Protein AF-A0A353BS05-F1 (afdb_monomer)

Sequence (191 aa):
MNLSSREIVFLTSKSRPVFSIAKTNLFLLANLLMVVCCGVIFQHQAIFGSIVLESLIFLTTLAWTSLQGSSIGEILSLRLPSIPSLKAVGVTLIVVAAGIYVASFLDQLSRFCLQNRVPFPEVEISTPQSIPQYLWVLFALAAMPAIAEEALFRGFILKSYRTYLSTGKAVFISSLFFSMAHLSINNFWTP

Secondary structure (DSSP, 8-state):
----HHHHHHHH-----S--HHHHHHHHHHHHHHHHHHHHHTTT-HHHHHHHHHHHHHHHHHHHHHHTT--HHHHH---PPP---HHHHHHHHHHHHHHHHHHHHHHHHHHHHHTTT--------PPP-SHHHHHHHHIIIIIHHHHHHIIIIIIIIHHHHHTTS-HHHHHHHHHHHHHHHT--GGGT---

Mean predicted aligned error: 9.85 Å

pLDDT: mean 80.38, std 15.95, range [37.66, 96.19]

Radius of gyration: 20.66 Å; Cα contacts (8 Å, |Δi|>4): 120; chains: 1; bounding box: 48×37×73 Å

Foldseek 3Di:
DDDDPVVVVVVVPPDPLLFDPVLLVVLLVVLLVLLVVLCVVCVQPVLVSLLVSLVCLQVSLQVSCVVSVHDLCQLLVPDPDDPDDPVVVVVVVVVVVVVVVVVVVVVVVLCVVCVPPADQDDRDPDDDPDPVSVVSSCCRPPVSNVSSLCSSLVRPQLSSCVVPDPNVVSVVVSVVSVVVSVDDVSSVDDD

Nearest PDB structures (foldseek):
  2nwx-assembly1_C  TM=2.452E-01  e=3.726E+00  Pyrococcus horikoshii

Structure (mmCIF, N/CA/C/O backbone):
data_AF-A0A353BS05-F1
#
_entry.id   AF-A0A353BS05-F1
#
loop_
_atom_site.group_PDB
_atom_site.id
_atom_site.type_symbol
_atom_site.label_atom_id
_atom_site.label_alt_id
_atom_site.label_comp_id
_atom_site.label_asym_id
_atom_site.label_entity_id
_atom_site.label_seq_id
_atom_site.pdbx_PDB_ins_code
_atom_site.Cartn_x
_atom_site.Cartn_y
_atom_site.Cartn_z
_atom_site.occupancy
_atom_site.B_iso_or_equiv
_atom_site.auth_seq_id
_atom_site.auth_comp_id
_atom_site.auth_asym_id
_atom_site.auth_atom_id
_atom_site.pdbx_PDB_model_num
ATOM 1 N N . MET A 1 1 ? -23.860 11.402 47.129 1.00 47.59 1 MET A N 1
ATOM 2 C CA . MET A 1 1 ? -23.113 10.431 46.302 1.00 47.59 1 MET A CA 1
ATOM 3 C C . MET A 1 1 ? -21.892 11.165 45.771 1.00 47.59 1 MET A C 1
ATOM 5 O O . MET A 1 1 ? -22.036 11.993 44.885 1.00 47.59 1 MET A O 1
ATOM 9 N N . ASN A 1 2 ? -20.748 11.013 46.438 1.00 45.22 2 ASN A N 1
ATOM 10 C CA . ASN A 1 2 ? -19.540 11.790 46.159 1.00 45.22 2 ASN A CA 1
ATOM 11 C C . ASN A 1 2 ? -18.666 10.940 45.230 1.00 45.22 2 ASN A C 1
ATOM 13 O O . ASN A 1 2 ? -18.038 9.989 45.693 1.00 45.22 2 ASN A O 1
ATOM 17 N N . LEU A 1 3 ? -18.742 11.193 43.922 1.00 49.47 3 LEU A N 1
ATOM 18 C CA . LEU A 1 3 ? -17.914 10.486 42.945 1.00 49.47 3 LEU A CA 1
ATOM 19 C C . LEU A 1 3 ? -16.453 10.864 43.192 1.00 49.47 3 LEU A C 1
ATOM 21 O O . LEU A 1 3 ? -16.115 12.039 43.336 1.00 49.47 3 LEU A O 1
ATOM 25 N N . SER A 1 4 ? -15.598 9.851 43.276 1.00 59.69 4 SER A N 1
ATOM 26 C CA . SER A 1 4 ? -14.165 10.022 43.498 1.00 59.69 4 SER A CA 1
ATOM 27 C C . SER A 1 4 ? -13.556 10.824 42.347 1.00 59.69 4 SER A C 1
ATOM 29 O O . SER A 1 4 ? -13.893 10.598 41.185 1.00 59.69 4 SER A O 1
ATOM 31 N N . SER A 1 5 ? -12.597 11.712 42.626 1.00 54.75 5 SER A N 1
ATOM 32 C CA . SER A 1 5 ? -11.872 12.478 41.597 1.00 54.75 5 SER A CA 1
ATOM 33 C C . SER A 1 5 ? -11.248 11.586 40.508 1.00 54.75 5 SER A C 1
ATOM 35 O O . SER A 1 5 ? -11.000 12.050 39.399 1.00 54.75 5 SER A O 1
ATOM 37 N N . ARG A 1 6 ? -11.040 10.288 40.784 1.00 50.12 6 ARG A N 1
ATOM 38 C CA . ARG A 1 6 ? -10.599 9.290 39.794 1.00 50.12 6 ARG A CA 1
ATOM 39 C C . ARG A 1 6 ? -11.688 8.888 38.793 1.00 50.12 6 ARG A C 1
ATOM 41 O O . ARG A 1 6 ? -11.367 8.632 37.637 1.00 50.12 6 ARG A O 1
ATOM 48 N N . GLU A 1 7 ? -12.954 8.868 39.197 1.00 45.69 7 GLU A N 1
ATOM 49 C CA . GLU A 1 7 ? -14.081 8.548 38.310 1.00 45.69 7 GLU A CA 1
ATOM 50 C C . GLU A 1 7 ? -14.381 9.707 37.352 1.00 45.69 7 GLU A C 1
ATOM 52 O O . GLU A 1 7 ? -14.687 9.479 36.184 1.00 45.69 7 GLU A O 1
ATOM 57 N N . ILE A 1 8 ? -14.179 10.954 37.793 1.00 50.16 8 ILE A N 1
ATOM 58 C CA . ILE A 1 8 ? -14.317 12.142 36.934 1.00 50.16 8 ILE A CA 1
ATOM 59 C C . ILE A 1 8 ? -13.225 12.166 35.851 1.00 50.16 8 ILE A C 1
ATOM 61 O O . ILE A 1 8 ? -13.514 12.472 34.697 1.00 50.16 8 ILE A O 1
ATOM 65 N N . VAL A 1 9 ? -11.988 11.776 36.182 1.00 46.84 9 VAL A N 1
ATOM 66 C CA . VAL A 1 9 ? -10.882 11.674 35.206 1.00 46.84 9 VAL A CA 1
ATOM 67 C C . VAL A 1 9 ? -11.104 10.530 34.207 1.00 46.84 9 VAL A C 1
ATOM 69 O O . VAL A 1 9 ? -10.788 10.661 33.025 1.00 46.84 9 VAL A O 1
ATOM 72 N N . PHE A 1 10 ? -11.704 9.419 34.640 1.00 38.75 10 PHE A N 1
ATOM 73 C CA . PHE A 1 10 ? -12.013 8.305 33.740 1.00 38.75 10 PHE A CA 1
ATOM 74 C C . PHE A 1 10 ? -13.130 8.656 32.742 1.00 38.75 10 PHE A C 1
ATOM 76 O O . PHE A 1 10 ? -13.085 8.241 31.584 1.00 38.75 10 PHE A O 1
ATOM 83 N N . LEU A 1 11 ? -14.099 9.480 33.155 1.00 41.69 11 LEU A N 1
ATOM 84 C CA . LEU A 1 11 ? -15.185 9.947 32.289 1.00 41.69 11 LEU A CA 1
ATOM 85 C C . LEU A 1 11 ? -14.764 11.077 31.331 1.00 41.69 11 LEU A C 1
ATOM 87 O O . LEU A 1 11 ? -15.386 11.235 30.280 1.00 41.69 11 LEU A O 1
ATOM 91 N N . THR A 1 12 ? -13.692 11.821 31.627 1.00 40.53 12 THR A N 1
ATOM 92 C CA . THR A 1 12 ? -13.138 12.858 30.731 1.00 40.53 12 THR A CA 1
ATOM 93 C C . THR A 1 12 ? -12.067 12.339 29.767 1.00 40.53 12 THR A C 1
ATOM 95 O O . THR A 1 12 ? -11.788 12.987 28.762 1.00 40.53 12 THR A O 1
ATOM 98 N N . SER A 1 13 ? -11.534 11.132 29.989 1.00 37.66 13 SER A N 1
ATOM 99 C CA . SER A 1 13 ? -10.580 10.459 29.091 1.00 37.66 13 SER A CA 1
ATOM 100 C C . SER A 1 13 ? -11.239 9.722 27.915 1.00 37.66 13 SER A C 1
ATOM 102 O O . SER A 1 13 ? -10.572 8.974 27.194 1.00 37.66 13 SER A O 1
ATOM 104 N N . LYS A 1 14 ? -12.539 9.908 27.666 1.00 41.03 14 LYS A N 1
ATOM 105 C CA . LYS A 1 14 ? -13.142 9.470 26.404 1.00 41.03 14 LYS A CA 1
ATOM 106 C C . LYS A 1 14 ? -12.794 10.509 25.340 1.00 41.03 14 LYS A C 1
ATOM 108 O O . LYS A 1 14 ? -13.627 11.328 24.952 1.00 41.03 14 LYS A O 1
ATOM 113 N N . SER A 1 15 ? -11.525 10.513 24.924 1.00 42.31 15 SER A N 1
ATOM 114 C CA . SER A 1 15 ? -11.079 11.250 23.748 1.00 42.31 15 SER A CA 1
ATOM 115 C C . SER A 1 15 ? -12.050 10.919 22.617 1.00 42.31 15 SER A C 1
ATOM 117 O O . SER A 1 15 ? -12.337 9.754 22.329 1.00 42.31 15 SER A O 1
ATOM 119 N N . ARG A 1 16 ? -12.668 11.960 22.051 1.00 46.38 16 ARG A N 1
ATOM 120 C CA . ARG A 1 16 ? -13.573 11.817 20.906 1.00 46.38 16 ARG A CA 1
ATOM 121 C C . ARG A 1 16 ? -12.857 10.957 19.861 1.00 46.38 16 ARG A C 1
ATOM 123 O O . ARG A 1 16 ? -11.656 11.166 19.682 1.00 46.38 16 ARG A O 1
ATOM 130 N N . PRO A 1 17 ? -13.529 10.004 19.194 1.00 49.91 17 PRO A N 1
ATOM 131 C CA . PRO A 1 17 ? -12.860 9.187 18.196 1.00 49.91 17 PRO A CA 1
ATOM 132 C C . PRO A 1 17 ? -12.283 10.128 17.135 1.00 49.91 17 PRO A C 1
ATOM 134 O O . PRO A 1 17 ? -13.023 10.786 16.406 1.00 49.91 17 PRO A O 1
ATOM 137 N N . VAL A 1 18 ? -10.954 10.244 17.113 1.00 57.75 18 VAL A N 1
ATOM 138 C CA . VAL A 1 18 ? -10.216 11.200 16.269 1.00 57.75 18 VAL A CA 1
ATOM 139 C C . VAL A 1 18 ? -10.455 10.911 14.779 1.00 57.75 18 VAL A C 1
ATOM 141 O O . VAL A 1 18 ? -10.343 11.783 13.921 1.00 57.75 18 VAL A O 1
ATOM 144 N N . PHE A 1 19 ? -10.892 9.689 14.476 1.00 70.00 19 PHE A N 1
ATOM 145 C CA . PHE A 1 19 ? -11.213 9.204 13.144 1.00 70.00 19 PHE A CA 1
ATOM 146 C C . PHE A 1 19 ? -12.726 9.097 12.989 1.00 70.00 19 PHE A C 1
ATOM 148 O O . PHE A 1 19 ? -13.376 8.491 13.828 1.00 70.00 19 PHE A O 1
ATOM 155 N N . SER A 1 20 ? -13.300 9.647 11.920 1.00 84.19 20 SER A N 1
ATOM 156 C CA . SER A 1 20 ? -14.691 9.399 11.511 1.00 84.19 20 SER A CA 1
ATOM 157 C C . SER A 1 20 ? -14.681 8.444 10.321 1.00 84.19 20 SER A C 1
ATOM 159 O O . SER A 1 20 ? -13.922 8.687 9.386 1.00 84.19 20 SER A O 1
ATOM 161 N N . ILE A 1 21 ? -15.537 7.411 10.312 1.00 86.62 21 ILE A N 1
ATOM 162 C CA . ILE A 1 21 ? -15.607 6.441 9.199 1.00 86.62 21 ILE A CA 1
ATOM 163 C C . ILE A 1 21 ? -15.813 7.156 7.859 1.00 86.62 21 ILE A C 1
ATOM 165 O O . ILE A 1 21 ? -15.133 6.843 6.890 1.00 86.62 21 ILE A O 1
ATOM 169 N N . ALA A 1 22 ? -16.694 8.160 7.805 1.00 89.31 22 ALA A N 1
ATOM 170 C CA . ALA A 1 22 ? -16.944 8.910 6.575 1.00 89.31 22 ALA A CA 1
ATOM 171 C C . ALA A 1 22 ? -15.675 9.618 6.067 1.00 89.31 22 ALA A C 1
ATOM 173 O O . ALA A 1 22 ? -15.351 9.541 4.884 1.00 89.31 22 ALA A O 1
ATOM 174 N N . LYS A 1 23 ? -14.915 10.251 6.971 1.00 90.12 23 LYS A N 1
ATOM 175 C CA . LYS A 1 23 ? -13.640 10.904 6.640 1.00 90.12 23 LYS A CA 1
ATOM 176 C C . LYS A 1 23 ? -12.572 9.892 6.217 1.00 90.12 23 LYS A C 1
ATOM 178 O O . LYS A 1 23 ? -11.829 10.163 5.281 1.00 90.12 23 LYS A O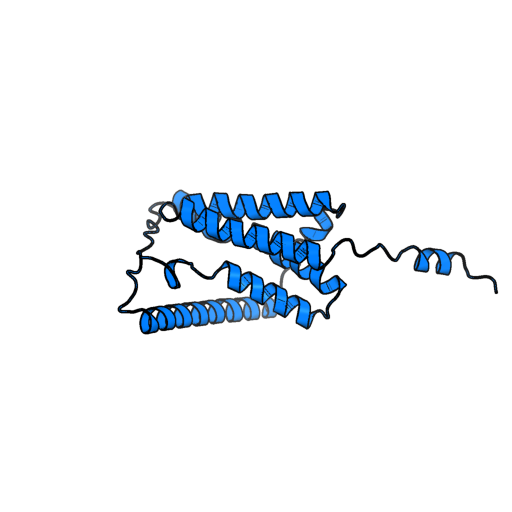 1
ATOM 183 N N . THR A 1 24 ? -12.502 8.738 6.879 1.00 91.06 24 THR A N 1
ATOM 184 C CA . THR A 1 24 ? -11.588 7.643 6.518 1.00 91.06 24 THR A CA 1
ATOM 185 C C . THR A 1 24 ? -11.908 7.100 5.129 1.00 91.06 24 THR A C 1
ATOM 187 O O . THR A 1 24 ? -10.998 6.940 4.323 1.00 91.06 24 THR A O 1
ATOM 190 N N . ASN A 1 25 ? -13.186 6.885 4.815 1.00 93.25 25 ASN A N 1
ATOM 191 C CA . ASN A 1 25 ? -13.619 6.392 3.507 1.00 93.25 25 ASN A CA 1
ATOM 192 C C . ASN A 1 25 ? -13.352 7.411 2.399 1.00 93.25 25 ASN A C 1
ATOM 194 O O . ASN A 1 25 ? -12.916 7.028 1.320 1.00 93.25 25 ASN A O 1
ATOM 198 N N . LEU A 1 26 ? -13.569 8.702 2.668 1.00 93.62 26 LEU A N 1
ATOM 199 C CA . LEU A 1 26 ? -13.243 9.769 1.723 1.00 93.62 26 LEU A CA 1
ATOM 200 C C . LEU A 1 26 ? -11.736 9.832 1.444 1.00 93.62 26 LEU A C 1
ATOM 202 O O . LEU A 1 26 ? -11.325 9.935 0.293 1.00 93.62 26 LEU A O 1
ATOM 206 N N . PHE A 1 27 ? -10.913 9.735 2.490 1.00 93.88 27 PHE A N 1
ATOM 207 C CA . PHE A 1 27 ? -9.460 9.716 2.347 1.00 93.88 27 PHE A CA 1
ATOM 208 C C . PHE A 1 27 ? -8.969 8.483 1.578 1.00 93.88 27 PHE A C 1
ATOM 210 O O . PHE A 1 27 ? -8.098 8.587 0.715 1.00 93.88 27 PHE A O 1
ATOM 217 N N . LEU A 1 28 ? -9.562 7.320 1.847 1.00 92.94 28 LEU A N 1
ATOM 218 C CA . LEU A 1 28 ? -9.294 6.097 1.102 1.00 92.94 28 LEU A CA 1
ATOM 219 C C . LEU A 1 28 ? -9.681 6.243 -0.375 1.00 92.94 28 LEU A C 1
ATOM 221 O O . LEU A 1 28 ? -8.888 5.892 -1.239 1.00 92.94 28 LEU A O 1
ATOM 225 N N . LEU A 1 29 ? -10.860 6.797 -0.672 1.00 93.44 29 LEU A N 1
ATOM 226 C CA . LEU A 1 29 ? -11.284 7.061 -2.046 1.00 93.44 29 LEU A CA 1
ATOM 227 C C . LEU A 1 29 ? -10.294 7.985 -2.766 1.00 93.44 29 LEU A C 1
ATOM 229 O O . LEU A 1 29 ? -9.917 7.702 -3.897 1.00 93.44 29 LEU A O 1
ATOM 233 N N . ALA A 1 30 ? -9.831 9.049 -2.105 1.00 94.44 30 ALA A N 1
ATOM 234 C CA . ALA A 1 30 ? -8.830 9.951 -2.669 1.00 94.44 30 ALA A CA 1
ATOM 235 C C . ALA A 1 30 ? -7.506 9.230 -2.989 1.00 94.44 30 ALA A C 1
ATOM 237 O O . ALA A 1 30 ? -6.948 9.439 -4.063 1.00 94.44 30 ALA A O 1
ATOM 238 N N . ASN A 1 31 ? -7.033 8.340 -2.108 1.00 93.31 31 ASN A N 1
ATOM 239 C CA . ASN A 1 31 ? -5.833 7.536 -2.366 1.00 93.31 31 ASN A CA 1
ATOM 240 C C . ASN A 1 31 ? -6.042 6.517 -3.494 1.00 93.31 31 ASN A C 1
ATOM 242 O O . ASN A 1 31 ? -5.162 6.364 -4.331 1.00 93.31 31 ASN A O 1
ATOM 246 N N . LEU A 1 32 ? -7.203 5.859 -3.569 1.00 91.44 32 LEU A N 1
ATOM 247 C CA . LEU A 1 32 ? -7.515 4.946 -4.674 1.00 91.44 32 LEU A CA 1
ATOM 248 C C . LEU A 1 32 ? -7.528 5.687 -6.017 1.00 91.44 32 LEU A C 1
ATOM 250 O O . LEU A 1 32 ? -6.931 5.219 -6.979 1.00 91.44 32 LEU A O 1
ATOM 254 N N . LEU A 1 33 ? -8.139 6.874 -6.078 1.00 91.56 33 LEU A N 1
ATOM 255 C CA . LEU A 1 33 ? -8.097 7.718 -7.276 1.00 91.56 33 LEU A CA 1
ATOM 256 C C . LEU A 1 33 ? -6.665 8.131 -7.629 1.00 91.56 33 LEU A C 1
ATOM 258 O O . LEU A 1 33 ? -6.307 8.148 -8.800 1.00 91.56 33 LEU A O 1
ATOM 262 N N . MET A 1 34 ? -5.833 8.424 -6.631 1.00 91.31 34 MET A N 1
ATOM 263 C CA . MET A 1 34 ? -4.424 8.744 -6.841 1.00 91.31 34 MET A CA 1
ATOM 264 C C . MET A 1 34 ? -3.636 7.561 -7.417 1.00 91.31 34 MET A C 1
ATOM 266 O O . MET A 1 34 ? -2.889 7.764 -8.369 1.00 91.31 34 MET A O 1
ATOM 270 N N . VAL A 1 35 ? -3.846 6.339 -6.912 1.00 90.38 35 VAL A N 1
ATOM 271 C CA . VAL A 1 35 ? -3.257 5.107 -7.474 1.00 90.38 35 VAL A CA 1
ATOM 272 C C . VAL A 1 35 ? -3.631 4.963 -8.947 1.00 90.38 35 VAL A C 1
ATOM 274 O O . VAL A 1 35 ? -2.756 4.765 -9.787 1.00 90.38 35 VAL A O 1
ATOM 277 N N . VAL A 1 36 ? -4.911 5.148 -9.281 1.00 88.00 36 VAL A N 1
ATOM 278 C CA . VAL A 1 36 ? -5.394 5.100 -10.667 1.00 88.00 36 VAL A CA 1
ATOM 279 C C . VAL A 1 36 ? -4.733 6.176 -11.535 1.00 88.00 36 VAL A C 1
ATOM 281 O O . VAL A 1 36 ? -4.187 5.864 -12.592 1.00 88.00 36 VAL A O 1
ATOM 284 N N . CYS A 1 37 ? -4.732 7.433 -11.089 1.00 89.81 37 CYS A N 1
ATOM 285 C CA . CYS A 1 37 ? -4.142 8.547 -11.831 1.00 89.81 37 CYS A CA 1
ATOM 286 C C . CYS A 1 37 ? -2.638 8.355 -12.065 1.00 89.81 37 CYS A C 1
ATOM 288 O O . CYS A 1 37 ? -2.166 8.529 -13.187 1.00 89.81 37 CYS A O 1
ATOM 290 N N . CYS A 1 38 ? -1.880 7.975 -11.034 1.00 88.81 38 CYS A N 1
ATOM 291 C CA . CYS A 1 38 ? -0.450 7.700 -11.161 1.00 88.81 38 CYS A CA 1
ATOM 292 C C . CYS A 1 38 ? -0.182 6.495 -12.065 1.00 88.81 38 CYS A C 1
ATOM 294 O O . CYS A 1 38 ? 0.741 6.556 -12.872 1.00 88.81 38 CYS A O 1
ATOM 296 N N . GLY A 1 39 ? -1.004 5.444 -11.977 1.00 84.31 39 GLY A N 1
ATOM 297 C CA . GLY A 1 39 ? -0.926 4.286 -12.864 1.00 84.31 39 GLY A CA 1
ATOM 298 C C . GLY A 1 39 ? -1.061 4.674 -14.336 1.00 84.31 39 GLY A C 1
ATOM 299 O O . GLY A 1 39 ? -0.258 4.237 -15.150 1.00 84.31 39 GLY A O 1
ATOM 300 N N . VAL A 1 40 ? -2.002 5.565 -14.669 1.00 84.69 40 VAL A N 1
ATOM 301 C CA . VAL A 1 40 ? -2.184 6.076 -16.040 1.00 84.69 40 VAL A CA 1
ATOM 302 C C . VAL A 1 40 ? -1.031 6.993 -16.470 1.00 84.69 40 VAL A C 1
ATOM 304 O O . VAL A 1 40 ? -0.511 6.851 -17.575 1.00 84.69 40 VAL A O 1
ATOM 307 N N . ILE A 1 41 ? -0.601 7.926 -15.613 1.00 88.81 41 ILE A N 1
ATOM 308 C CA . ILE A 1 41 ? 0.449 8.909 -15.943 1.00 88.81 41 ILE A CA 1
ATOM 309 C C . ILE A 1 41 ? 1.818 8.237 -16.124 1.00 88.81 41 ILE A C 1
ATOM 311 O O . ILE A 1 41 ? 2.569 8.597 -17.031 1.00 88.81 41 ILE A O 1
ATOM 315 N N . PHE A 1 42 ? 2.150 7.264 -15.274 1.00 88.44 42 PHE A N 1
ATOM 316 C CA . PHE A 1 42 ? 3.472 6.634 -15.221 1.00 88.44 42 PHE A CA 1
ATOM 317 C C . PHE A 1 42 ? 3.494 5.197 -15.759 1.00 88.44 42 PHE A C 1
ATOM 319 O O . PHE A 1 42 ? 4.443 4.464 -15.483 1.00 88.44 42 PHE A O 1
ATOM 326 N N . GLN A 1 43 ? 2.505 4.798 -16.566 1.00 83.00 43 GLN A N 1
ATOM 327 C CA . GLN A 1 43 ? 2.376 3.431 -17.099 1.00 83.00 43 GLN A CA 1
ATOM 328 C C . GLN A 1 43 ? 3.635 2.897 -17.813 1.00 83.00 43 GLN A C 1
ATOM 330 O O . GLN A 1 43 ? 3.887 1.697 -17.794 1.00 83.00 43 GLN A O 1
ATOM 335 N N . HIS A 1 44 ? 4.456 3.775 -18.403 1.00 82.62 44 HIS A N 1
ATOM 336 C CA . HIS A 1 44 ? 5.696 3.403 -19.106 1.00 82.62 44 HIS A CA 1
ATOM 337 C C . HIS A 1 44 ? 6.973 3.602 -18.274 1.00 82.62 44 HIS A C 1
ATOM 339 O O . HIS A 1 44 ? 8.073 3.367 -18.762 1.00 82.62 44 HIS A O 1
ATOM 345 N N . GLN A 1 45 ? 6.858 4.072 -17.032 1.00 87.06 45 GLN A N 1
ATOM 346 C CA . GLN A 1 45 ? 7.994 4.410 -16.173 1.00 87.06 45 GLN A CA 1
ATOM 347 C C . GLN A 1 45 ? 7.864 3.709 -14.821 1.00 87.06 45 GLN A C 1
ATOM 349 O O . GLN A 1 45 ? 7.863 4.365 -13.784 1.00 87.06 45 GLN A O 1
ATOM 354 N N . ALA A 1 46 ? 7.758 2.377 -14.822 1.00 82.75 46 ALA A N 1
ATOM 355 C CA . ALA A 1 46 ? 7.376 1.581 -13.649 1.00 82.75 46 ALA A CA 1
ATOM 356 C C . ALA A 1 46 ? 8.141 1.944 -12.358 1.00 82.75 46 ALA A C 1
ATOM 358 O O . ALA A 1 46 ? 7.526 2.191 -11.323 1.00 82.75 46 ALA A O 1
ATOM 359 N N . ILE A 1 47 ? 9.474 2.047 -12.421 1.00 88.56 47 ILE A N 1
ATOM 360 C CA . ILE A 1 47 ? 10.308 2.364 -11.246 1.00 88.56 47 ILE A CA 1
ATOM 361 C C . ILE A 1 47 ? 10.039 3.788 -10.740 1.00 88.56 47 ILE A C 1
ATOM 363 O O . ILE A 1 47 ? 9.827 3.994 -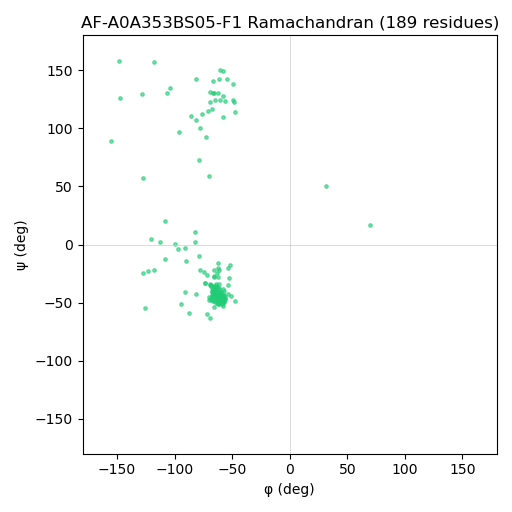9.546 1.00 88.56 47 ILE A O 1
ATOM 367 N N . PHE A 1 48 ? 10.044 4.777 -11.638 1.00 90.69 48 PHE A N 1
ATOM 368 C CA . PHE A 1 48 ? 9.828 6.177 -11.264 1.00 90.69 48 PHE A CA 1
ATOM 369 C C . PHE A 1 48 ? 8.394 6.408 -10.772 1.00 90.69 48 PHE A C 1
ATOM 371 O O . PHE A 1 48 ? 8.192 7.035 -9.734 1.00 90.69 48 PHE A O 1
ATOM 378 N N . GLY A 1 49 ? 7.416 5.834 -11.473 1.00 90.50 49 GLY A N 1
ATOM 379 C CA . GLY A 1 49 ? 6.006 5.857 -11.109 1.00 90.50 49 GLY A CA 1
ATOM 380 C C . GLY A 1 49 ? 5.749 5.262 -9.731 1.00 90.50 49 GLY A C 1
ATOM 381 O O . GLY A 1 49 ? 5.047 5.890 -8.945 1.00 90.50 49 GLY A O 1
ATOM 382 N N . SER A 1 50 ? 6.376 4.122 -9.410 1.00 90.19 50 SER A N 1
ATOM 383 C CA . SER A 1 50 ? 6.314 3.509 -8.075 1.00 90.19 50 SER A CA 1
ATOM 384 C C . SER A 1 50 ? 6.818 4.474 -7.002 1.00 90.19 50 SER A C 1
ATOM 386 O O . SER A 1 50 ? 6.093 4.804 -6.071 1.00 90.19 50 SER A O 1
ATOM 388 N N . ILE A 1 51 ? 8.023 5.036 -7.163 1.00 94.56 51 ILE A N 1
ATOM 389 C CA . ILE A 1 51 ? 8.589 5.965 -6.171 1.00 94.56 51 ILE A CA 1
ATOM 390 C C . ILE A 1 51 ? 7.677 7.177 -5.959 1.00 94.56 51 ILE A C 1
ATOM 392 O O . ILE A 1 51 ? 7.435 7.566 -4.815 1.00 94.56 51 ILE A O 1
ATOM 396 N N . VAL A 1 52 ? 7.177 7.779 -7.042 1.00 95.38 52 VAL A N 1
ATOM 397 C CA . VAL A 1 52 ? 6.294 8.949 -6.969 1.00 95.38 52 VAL A CA 1
ATOM 398 C C . VAL A 1 52 ? 4.982 8.592 -6.276 1.00 95.38 52 VAL A C 1
ATOM 400 O O . VAL A 1 52 ? 4.600 9.283 -5.334 1.00 95.38 52 VAL A O 1
ATOM 403 N N . LEU A 1 53 ? 4.315 7.517 -6.701 1.00 94.00 53 LEU A N 1
ATOM 404 C CA . LEU A 1 53 ? 3.047 7.078 -6.124 1.00 94.00 53 LEU A CA 1
ATOM 405 C C . LEU A 1 53 ? 3.190 6.787 -4.629 1.00 94.00 53 LEU A C 1
ATOM 407 O O . LEU A 1 53 ? 2.452 7.355 -3.826 1.00 94.00 53 LEU A O 1
ATOM 411 N N . GLU A 1 54 ? 4.172 5.978 -4.242 1.00 94.81 54 GLU A N 1
ATOM 412 C CA . GLU A 1 54 ? 4.367 5.604 -2.840 1.00 94.81 54 GLU A CA 1
ATOM 413 C C . GLU A 1 54 ? 4.764 6.800 -1.974 1.00 94.81 54 GLU A C 1
ATOM 415 O O . GLU A 1 54 ? 4.298 6.947 -0.841 1.00 94.81 54 GLU A O 1
ATOM 420 N N . SER A 1 55 ? 5.563 7.722 -2.519 1.00 95.44 55 SER A N 1
ATOM 421 C CA . SER A 1 55 ? 5.870 8.985 -1.842 1.00 95.44 55 SER A CA 1
ATOM 422 C C . SER A 1 55 ? 4.605 9.807 -1.611 1.00 95.44 55 SER A C 1
ATOM 424 O O . SER A 1 55 ? 4.409 10.337 -0.520 1.00 95.44 55 SER A O 1
ATOM 426 N N . LEU A 1 56 ? 3.717 9.898 -2.604 1.00 96.19 56 LEU A N 1
ATOM 427 C CA . LEU A 1 56 ? 2.452 10.615 -2.471 1.00 96.19 56 LEU A CA 1
ATOM 428 C C . LEU A 1 56 ? 1.509 9.935 -1.469 1.00 96.19 56 LEU A C 1
ATOM 430 O O . LEU A 1 56 ? 0.934 10.629 -0.630 1.00 96.19 56 LEU A O 1
ATOM 434 N N . ILE A 1 57 ? 1.382 8.605 -1.490 1.00 95.00 57 ILE A N 1
ATOM 435 C CA . ILE A 1 57 ? 0.597 7.840 -0.504 1.00 95.00 57 ILE A CA 1
ATOM 436 C C . ILE A 1 57 ? 1.108 8.120 0.908 1.00 95.00 57 ILE A C 1
ATOM 438 O O . ILE A 1 57 ? 0.336 8.474 1.805 1.00 95.00 57 ILE A O 1
ATOM 442 N N . PHE A 1 58 ? 2.420 8.019 1.110 1.00 94.25 58 PHE A N 1
ATOM 443 C CA . PHE A 1 58 ? 3.025 8.253 2.410 1.00 94.25 58 PHE A CA 1
ATOM 444 C C . PHE A 1 58 ? 2.806 9.697 2.881 1.00 94.25 58 PHE A C 1
ATOM 446 O O . PHE A 1 58 ? 2.288 9.926 3.976 1.00 94.25 58 PHE A O 1
ATOM 453 N N . LEU A 1 59 ? 3.123 10.686 2.040 1.00 94.12 59 LEU A N 1
ATOM 454 C CA . LEU A 1 59 ? 2.994 12.106 2.378 1.00 94.12 59 LEU A CA 1
ATOM 455 C C . LEU A 1 59 ? 1.544 12.515 2.643 1.00 94.12 59 LEU A C 1
ATOM 457 O O . LEU A 1 59 ? 1.277 13.215 3.620 1.00 94.12 59 LEU A O 1
ATOM 461 N N . THR A 1 60 ? 0.596 12.066 1.818 1.00 94.38 60 THR A N 1
ATOM 462 C CA . THR A 1 60 ? -0.829 12.356 2.028 1.00 94.38 60 THR A CA 1
ATOM 463 C C . THR A 1 60 ? -1.350 11.694 3.300 1.00 94.38 60 THR A C 1
ATOM 465 O O . THR A 1 60 ? -2.125 12.316 4.025 1.00 94.38 60 THR A O 1
ATOM 468 N N . THR A 1 61 ? -0.871 10.494 3.643 1.00 92.50 61 THR A N 1
ATOM 469 C CA . THR A 1 61 ? -1.187 9.825 4.914 1.00 92.50 61 THR A CA 1
ATOM 470 C C . THR A 1 61 ? -0.678 10.622 6.110 1.00 92.50 61 THR A C 1
ATOM 472 O O . THR A 1 61 ? -1.437 10.860 7.054 1.00 92.50 61 THR A O 1
ATOM 475 N N . LEU A 1 62 ? 0.570 11.099 6.074 1.00 91.12 62 LEU A N 1
ATOM 476 C CA . LEU A 1 62 ? 1.133 11.938 7.137 1.00 91.12 62 LEU A CA 1
ATOM 477 C C . LEU A 1 62 ? 0.408 13.278 7.267 1.00 91.12 62 LEU A C 1
ATOM 479 O O . LEU A 1 62 ? 0.067 13.694 8.379 1.00 91.12 62 LEU A O 1
ATOM 483 N N . ALA A 1 63 ? 0.147 13.941 6.140 1.00 91.69 63 ALA A N 1
ATOM 484 C CA . ALA A 1 63 ? -0.556 15.214 6.102 1.00 91.69 63 ALA A CA 1
ATOM 485 C C . ALA A 1 63 ? -1.971 15.065 6.667 1.00 91.69 63 ALA A C 1
ATOM 487 O O . ALA A 1 63 ? -2.346 15.782 7.593 1.00 91.69 63 ALA A O 1
ATOM 488 N N . TRP A 1 64 ? -2.733 14.082 6.186 1.00 91.00 64 TRP A N 1
ATOM 489 C CA . TRP A 1 64 ? -4.093 13.832 6.651 1.00 91.00 64 TRP A CA 1
ATOM 490 C C . TRP A 1 64 ? -4.142 13.498 8.141 1.00 91.00 64 TRP A C 1
ATOM 492 O O . TRP A 1 64 ? -4.959 14.048 8.876 1.00 91.00 64 TRP A O 1
ATOM 502 N N . THR A 1 65 ? -3.225 12.653 8.607 1.00 86.88 65 THR A N 1
ATOM 503 C CA . THR A 1 65 ? -3.076 12.312 10.027 1.00 86.88 65 THR A CA 1
ATOM 504 C C . THR A 1 65 ? -2.857 13.554 10.889 1.00 86.88 65 THR A C 1
ATOM 506 O O . THR A 1 65 ? -3.538 13.738 11.901 1.00 86.88 65 THR A O 1
ATOM 509 N N . SER A 1 66 ? -1.947 14.426 10.453 1.00 85.19 66 SER A N 1
ATOM 510 C CA . SER A 1 66 ? -1.609 15.668 11.153 1.00 85.19 66 SER A CA 1
ATOM 511 C C . SER A 1 66 ? -2.788 16.642 11.179 1.00 85.19 66 SER A C 1
ATOM 513 O O . SER A 1 66 ? -3.063 17.250 12.211 1.00 85.19 66 SER A O 1
ATOM 515 N N . LEU A 1 67 ? -3.541 16.741 10.077 1.00 86.69 67 LEU A N 1
ATOM 516 C CA . LEU A 1 67 ? -4.732 17.591 9.971 1.00 86.69 67 LEU A CA 1
ATOM 517 C C . LEU A 1 67 ? -5.880 17.144 10.889 1.00 86.69 67 LEU A C 1
ATOM 519 O O . LEU A 1 67 ? -6.680 17.978 11.306 1.00 86.69 67 LEU A O 1
ATOM 523 N N . GLN A 1 68 ? -5.969 15.857 11.240 1.00 81.88 68 GLN A N 1
ATOM 524 C CA . GLN A 1 68 ? -6.953 15.371 12.220 1.00 81.88 68 GLN A CA 1
ATOM 525 C C . GLN A 1 68 ? -6.498 15.575 13.677 1.00 81.88 68 GLN A C 1
ATOM 527 O O . GLN A 1 68 ? -7.191 15.142 14.596 1.00 81.88 68 GLN A O 1
ATOM 532 N N . GLY A 1 69 ? -5.334 16.191 13.915 1.00 74.38 69 GLY A N 1
ATOM 533 C CA . GLY A 1 69 ? -4.783 16.384 15.259 1.00 74.38 69 GLY A CA 1
ATOM 534 C C . GLY A 1 69 ? -4.312 15.087 15.926 1.00 74.38 69 GLY A C 1
ATOM 535 O O . GLY A 1 69 ? -4.139 15.050 17.142 1.00 74.38 69 GLY A O 1
ATOM 536 N N . SER A 1 70 ? -4.123 14.014 15.151 1.00 75.56 70 SER A N 1
ATOM 537 C CA . SER A 1 70 ? -3.514 12.773 15.636 1.00 75.56 70 SER A CA 1
ATOM 538 C C . SER A 1 70 ? -1.997 12.901 15.635 1.00 75.56 70 SER A C 1
ATOM 540 O O . SER A 1 70 ? -1.420 13.471 14.709 1.00 75.56 70 SER A O 1
ATOM 542 N N . SER A 1 71 ? -1.323 12.328 16.634 1.00 77.31 71 SER A N 1
ATOM 543 C CA . SER A 1 71 ? 0.137 12.288 16.607 1.00 77.31 71 SER A CA 1
ATOM 544 C C . SER A 1 71 ? 0.617 11.336 15.500 1.00 77.31 71 SER A C 1
ATOM 546 O O . SER A 1 71 ? 0.154 10.202 15.381 1.00 77.31 71 SER A O 1
ATOM 548 N N . ILE A 1 72 ? 1.557 11.789 14.663 1.00 74.12 72 ILE A N 1
ATOM 549 C CA . ILE A 1 72 ? 2.122 10.968 13.578 1.00 74.12 72 ILE A CA 1
ATOM 550 C C . ILE A 1 72 ? 2.720 9.669 14.140 1.00 74.12 72 ILE A C 1
ATOM 552 O O . ILE A 1 72 ? 2.521 8.598 13.572 1.00 74.12 72 ILE A O 1
ATOM 556 N N . GLY A 1 73 ? 3.397 9.743 15.291 1.00 69.56 73 GLY A N 1
ATOM 557 C CA . GLY A 1 73 ? 4.008 8.581 15.944 1.00 69.56 73 GLY A CA 1
ATOM 558 C C . GLY A 1 73 ? 3.000 7.514 16.378 1.00 69.56 73 GLY A C 1
ATOM 559 O O . GLY A 1 73 ? 3.321 6.329 16.390 1.00 69.56 73 GLY A O 1
ATOM 560 N N . GLU A 1 74 ? 1.761 7.903 16.667 1.00 68.19 74 GLU A N 1
ATOM 561 C CA . GLU A 1 74 ? 0.678 6.979 16.997 1.00 68.19 74 GLU A CA 1
ATOM 562 C C . GLU A 1 74 ? 0.114 6.219 15.793 1.00 68.19 74 GLU A C 1
ATOM 564 O O . GLU A 1 74 ? -0.531 5.183 15.980 1.00 68.19 74 GLU A O 1
ATOM 569 N N . ILE A 1 75 ? 0.273 6.763 14.587 1.00 68.88 75 ILE A N 1
ATOM 570 C CA . ILE A 1 75 ? -0.197 6.158 13.336 1.00 68.88 75 ILE A CA 1
ATOM 571 C C . ILE A 1 75 ? 0.930 5.366 12.706 1.00 68.88 75 ILE A C 1
ATOM 573 O O . ILE A 1 75 ? 0.761 4.182 12.445 1.00 68.88 75 ILE A O 1
ATOM 577 N N . LEU A 1 76 ? 2.099 5.987 12.560 1.00 68.25 76 LEU A N 1
ATOM 578 C CA . LEU A 1 76 ? 3.276 5.303 12.053 1.00 68.25 76 LEU A CA 1
ATOM 579 C C . LEU A 1 76 ? 3.725 4.178 12.977 1.00 68.25 76 LEU A C 1
ATOM 581 O O . LEU A 1 76 ? 4.382 3.273 12.483 1.00 68.25 76 LEU A O 1
ATOM 585 N N . SER A 1 77 ? 3.386 4.239 14.280 1.00 61.72 77 SER A N 1
ATOM 586 C CA . SER A 1 77 ? 3.682 3.218 15.292 1.00 61.72 77 SER A CA 1
ATOM 587 C C . SER A 1 77 ? 4.989 2.493 14.983 1.00 61.72 77 SER A C 1
ATOM 589 O O . SER A 1 77 ? 4.993 1.264 14.940 1.00 61.72 77 SER A O 1
ATOM 591 N N . LEU A 1 78 ? 6.065 3.263 14.727 1.00 58.00 78 LEU A N 1
ATOM 592 C CA . LEU A 1 78 ? 7.405 2.784 14.358 1.00 58.00 78 LEU A CA 1
ATOM 593 C C . LEU A 1 78 ? 8.030 2.113 15.580 1.00 58.00 78 LEU A C 1
ATOM 595 O O . LEU A 1 78 ? 9.038 2.538 16.137 1.00 58.00 78 LEU A O 1
ATOM 599 N N . ARG A 1 79 ? 7.356 1.087 16.078 1.00 57.22 79 ARG A N 1
ATOM 600 C CA . ARG A 1 79 ? 7.871 0.160 17.050 1.00 57.22 79 ARG A CA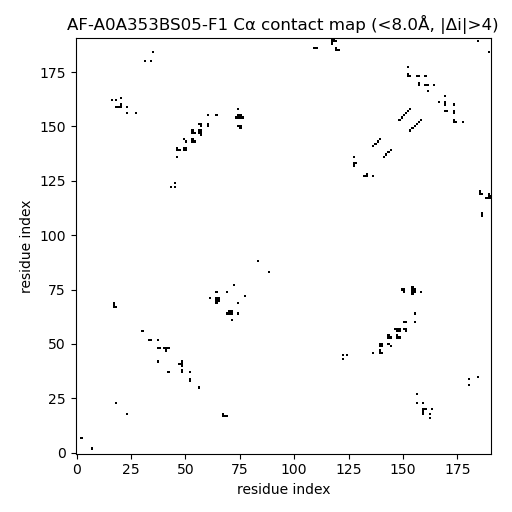 1
ATOM 601 C C . ARG A 1 79 ? 8.787 -0.713 16.231 1.00 57.22 79 ARG A C 1
ATOM 603 O O . ARG A 1 79 ? 8.310 -1.447 15.367 1.00 57.22 79 ARG A O 1
ATOM 610 N N . LEU A 1 80 ? 10.090 -0.613 16.486 1.00 54.88 80 LEU A N 1
ATOM 611 C CA . LEU A 1 80 ? 10.998 -1.631 15.989 1.00 54.88 80 LEU A CA 1
ATOM 612 C C . LEU A 1 80 ? 10.396 -2.983 16.390 1.00 54.88 80 LEU A C 1
ATOM 614 O O . LEU A 1 80 ? 10.071 -3.165 17.572 1.00 54.88 80 LEU A O 1
ATOM 618 N N . PRO A 1 81 ? 10.162 -3.889 15.429 1.00 59.72 81 PRO A N 1
ATOM 619 C CA . PRO A 1 81 ? 9.602 -5.179 15.759 1.00 59.72 81 PRO A CA 1
ATOM 620 C C . PRO A 1 81 ? 10.541 -5.841 16.766 1.00 59.72 81 PRO A C 1
ATOM 622 O O . PRO A 1 81 ? 11.751 -5.921 16.550 1.00 59.72 81 PRO A O 1
ATOM 625 N N . SER A 1 82 ? 9.993 -6.298 17.892 1.00 69.81 82 SER A N 1
ATOM 626 C CA . SER A 1 82 ? 10.717 -7.246 18.735 1.00 69.81 82 SER A CA 1
ATOM 627 C C . SER A 1 82 ? 11.107 -8.438 17.865 1.00 69.81 82 SER A C 1
ATOM 629 O O . SER A 1 82 ? 10.317 -8.820 16.998 1.00 69.81 82 SER A O 1
ATOM 631 N N . ILE A 1 83 ? 12.306 -8.998 18.078 1.00 74.88 83 ILE A N 1
ATOM 632 C CA . ILE A 1 83 ? 12.828 -10.105 17.264 1.00 74.88 83 ILE A CA 1
ATOM 633 C C . ILE A 1 83 ? 11.722 -11.162 17.127 1.00 74.88 83 ILE A C 1
ATOM 635 O O . ILE A 1 83 ? 11.291 -11.724 18.142 1.00 74.88 83 ILE A O 1
ATOM 639 N N . PRO A 1 84 ? 11.191 -11.383 15.911 1.00 80.38 84 PRO A N 1
ATOM 640 C CA . PRO A 1 84 ? 10.044 -12.251 15.738 1.00 80.38 84 PRO A CA 1
ATOM 641 C C . PRO A 1 84 ? 10.447 -13.680 16.086 1.00 80.38 84 PRO A C 1
ATOM 643 O O . PRO A 1 84 ? 11.541 -14.137 15.759 1.00 80.38 84 PRO A O 1
ATOM 646 N N . SER A 1 85 ? 9.549 -14.412 16.746 1.00 88.94 85 SER A N 1
ATOM 647 C CA . SER A 1 85 ? 9.770 -15.842 16.972 1.00 88.94 85 SER A CA 1
ATOM 648 C C . SER A 1 85 ? 9.952 -16.573 15.636 1.00 88.94 85 SER A C 1
ATOM 650 O O . SER A 1 85 ? 9.325 -16.208 14.639 1.00 88.94 85 SER A O 1
ATOM 652 N N . LEU A 1 86 ? 10.736 -17.656 15.619 1.00 89.50 86 LEU A N 1
ATOM 653 C CA . LEU A 1 86 ? 10.929 -18.474 14.413 1.00 89.50 86 LEU A CA 1
ATOM 654 C C . LEU A 1 86 ? 9.592 -18.944 13.811 1.00 89.50 86 LEU A C 1
ATOM 656 O O . LEU A 1 86 ? 9.436 -18.988 12.595 1.00 89.50 86 LEU A O 1
ATOM 660 N N . LYS A 1 87 ? 8.595 -19.225 14.664 1.00 89.69 87 LYS A N 1
ATOM 661 C CA . LYS A 1 87 ? 7.228 -19.556 14.236 1.00 89.69 87 LYS A CA 1
ATOM 662 C C . LYS A 1 87 ? 6.565 -18.403 13.486 1.00 89.69 87 LYS A C 1
ATOM 664 O O . LYS A 1 87 ? 5.955 -18.639 12.453 1.00 89.69 87 LYS A O 1
ATOM 669 N N . ALA A 1 88 ? 6.688 -17.172 13.984 1.00 86.75 88 ALA A N 1
ATOM 670 C CA . ALA A 1 88 ? 6.128 -15.995 13.322 1.00 86.75 88 ALA A CA 1
ATOM 671 C C . ALA A 1 88 ? 6.785 -15.761 11.956 1.00 86.75 88 ALA A C 1
ATOM 673 O O . ALA A 1 88 ? 6.081 -15.520 10.983 1.00 86.75 88 ALA A O 1
ATOM 674 N N . VAL A 1 89 ? 8.110 -15.917 11.864 1.00 88.94 89 VAL A N 1
ATOM 675 C CA . VAL A 1 89 ? 8.828 -15.853 10.581 1.00 88.94 89 VAL A CA 1
ATOM 676 C C . VAL A 1 89 ? 8.331 -16.943 9.629 1.00 88.94 89 VAL A C 1
ATOM 678 O O . VAL A 1 89 ? 7.968 -16.638 8.498 1.00 88.94 89 VAL A O 1
ATOM 681 N N . GLY A 1 90 ? 8.242 -18.193 10.093 1.00 90.62 90 GLY A N 1
ATOM 682 C CA . GLY A 1 90 ? 7.753 -19.314 9.287 1.00 90.62 90 GLY A CA 1
ATOM 683 C C . GLY A 1 90 ? 6.327 -19.104 8.772 1.00 90.62 90 GLY A C 1
ATOM 684 O O . GLY A 1 90 ? 6.070 -19.302 7.589 1.00 90.62 90 GLY A O 1
ATOM 685 N N . VAL A 1 91 ? 5.413 -18.632 9.626 1.00 90.38 91 VAL A N 1
ATOM 686 C CA . VAL A 1 91 ? 4.038 -18.296 9.224 1.00 90.38 91 VAL A CA 1
ATOM 687 C C . VAL A 1 91 ? 4.029 -17.179 8.183 1.00 90.38 91 VAL A C 1
ATOM 689 O O . VAL A 1 91 ? 3.346 -17.315 7.172 1.00 90.38 91 VAL A O 1
ATOM 692 N N . THR A 1 92 ? 4.804 -16.109 8.378 1.00 86.69 92 THR A N 1
ATOM 693 C CA . THR A 1 92 ? 4.902 -15.018 7.398 1.00 86.69 92 THR A CA 1
ATOM 694 C C . THR A 1 92 ? 5.401 -15.524 6.048 1.00 86.69 92 THR A C 1
ATOM 696 O O . THR A 1 92 ? 4.799 -15.199 5.031 1.00 86.69 92 THR A O 1
A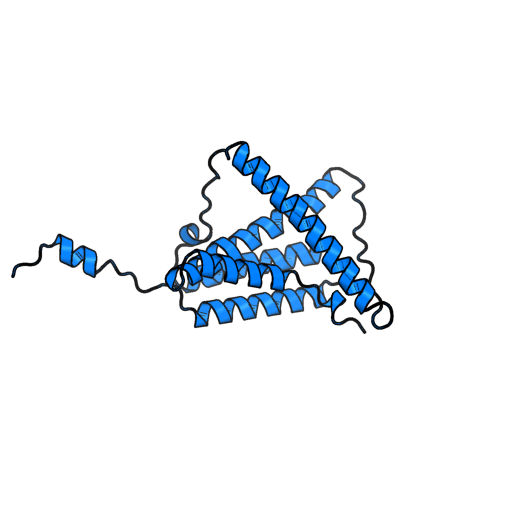TOM 699 N N . LEU A 1 93 ? 6.442 -16.362 6.018 1.00 90.69 93 LEU A N 1
ATOM 700 C CA . LEU A 1 93 ? 6.964 -16.932 4.772 1.00 90.69 93 LEU A CA 1
ATOM 701 C C . LEU A 1 93 ? 5.925 -17.802 4.054 1.00 90.69 93 LEU A C 1
ATOM 703 O O . LEU A 1 93 ? 5.776 -17.691 2.841 1.00 90.69 93 LEU A O 1
ATOM 707 N N . ILE A 1 94 ? 5.174 -18.623 4.795 1.00 93.19 94 ILE A N 1
ATOM 708 C CA . ILE A 1 94 ? 4.090 -19.440 4.232 1.00 93.19 94 ILE A CA 1
ATOM 709 C C . ILE A 1 94 ? 2.988 -18.548 3.651 1.00 93.19 94 ILE A C 1
ATOM 711 O O . ILE A 1 94 ? 2.529 -18.796 2.540 1.00 93.19 94 ILE A O 1
ATOM 715 N N . VAL A 1 95 ? 2.577 -17.500 4.371 1.00 89.56 95 VAL A N 1
ATOM 716 C CA . VAL A 1 95 ? 1.540 -16.563 3.911 1.00 89.56 95 VAL A CA 1
ATOM 717 C C . VAL A 1 95 ? 1.998 -15.797 2.671 1.00 89.56 95 VAL A C 1
ATOM 719 O O . VAL A 1 95 ? 1.222 -15.670 1.729 1.00 89.56 95 VAL A O 1
A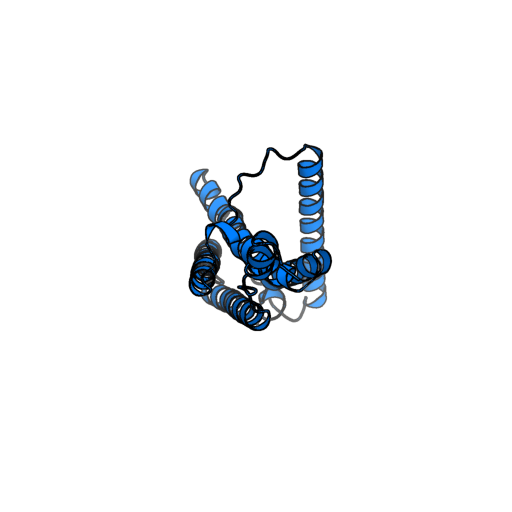TOM 722 N N . VAL A 1 96 ? 3.250 -15.334 2.633 1.00 87.44 96 VAL A N 1
ATOM 723 C CA . VAL A 1 96 ? 3.828 -14.664 1.458 1.00 87.44 96 VAL A CA 1
ATOM 724 C C . VAL A 1 96 ? 3.868 -15.617 0.265 1.00 87.44 96 VAL A C 1
ATOM 726 O O . VAL A 1 96 ? 3.390 -15.260 -0.808 1.00 87.44 96 VAL A O 1
ATOM 729 N N . ALA A 1 97 ? 4.362 -16.844 0.448 1.00 89.44 97 ALA A N 1
ATOM 730 C CA . ALA A 1 97 ? 4.406 -17.842 -0.618 1.00 89.44 97 ALA A CA 1
ATOM 731 C C . ALA A 1 97 ? 3.001 -18.174 -1.146 1.00 89.44 97 ALA A C 1
ATOM 733 O O . ALA A 1 97 ? 2.775 -18.155 -2.353 1.00 89.44 97 ALA A O 1
ATOM 734 N N . ALA A 1 98 ? 2.037 -18.414 -0.253 1.00 90.88 98 ALA A N 1
ATOM 735 C CA . ALA A 1 98 ? 0.645 -18.646 -0.628 1.00 90.88 98 ALA A CA 1
ATOM 736 C C . ALA A 1 98 ? 0.043 -17.439 -1.366 1.00 90.88 98 ALA A C 1
ATOM 738 O O . ALA A 1 98 ? -0.653 -17.617 -2.362 1.00 90.88 98 ALA A O 1
ATOM 739 N N . GLY A 1 99 ? 0.347 -16.217 -0.918 1.00 85.50 99 GLY A N 1
ATOM 740 C CA . GLY A 1 99 ? -0.075 -14.979 -1.569 1.00 85.50 99 GLY A CA 1
ATOM 741 C C . GLY A 1 99 ? 0.447 -14.856 -3.000 1.00 85.50 99 GLY A C 1
ATOM 742 O O . GLY A 1 99 ? -0.331 -14.534 -3.894 1.00 85.50 99 GLY A O 1
ATOM 743 N N . ILE A 1 100 ? 1.721 -15.195 -3.234 1.00 85.62 100 ILE A N 1
ATOM 744 C CA . ILE A 1 100 ? 2.314 -15.232 -4.581 1.00 85.62 100 ILE A CA 1
ATOM 745 C C . ILE A 1 100 ? 1.556 -16.229 -5.466 1.00 85.62 100 ILE A C 1
ATOM 747 O O . ILE A 1 100 ? 1.144 -15.870 -6.564 1.00 85.62 100 ILE A O 1
ATOM 751 N N . TYR A 1 101 ? 1.293 -17.446 -4.978 1.00 87.31 101 TYR A N 1
ATOM 752 C CA . TYR A 1 101 ? 0.531 -18.445 -5.738 1.00 87.31 101 TYR A CA 1
ATOM 753 C C . TYR A 1 101 ? -0.891 -17.983 -6.074 1.00 87.31 101 TYR A C 1
ATOM 755 O O . TYR A 1 101 ? -1.337 -18.155 -7.208 1.00 87.31 101 TYR A O 1
ATOM 763 N N . VAL A 1 102 ? -1.602 -17.383 -5.114 1.00 86.38 102 VAL A N 1
ATOM 764 C CA . VAL A 1 102 ? -2.950 -16.842 -5.345 1.00 86.38 102 VAL A CA 1
ATOM 765 C C . VAL A 1 102 ? -2.907 -15.720 -6.380 1.00 86.38 102 VAL A C 1
ATOM 767 O O . VAL A 1 102 ? -3.721 -15.723 -7.300 1.00 86.38 102 VAL A O 1
ATOM 770 N N . ALA A 1 103 ? -1.945 -14.799 -6.283 1.00 81.19 103 ALA A N 1
ATOM 771 C CA . ALA A 1 103 ? -1.780 -13.718 -7.250 1.00 81.19 103 ALA A CA 1
ATOM 772 C C . ALA A 1 103 ? -1.497 -14.258 -8.662 1.00 81.19 103 ALA A C 1
ATOM 774 O O . ALA A 1 103 ? -2.175 -13.870 -9.610 1.00 81.19 103 ALA A O 1
ATOM 775 N N . SER A 1 104 ? -0.572 -15.213 -8.802 1.00 81.50 104 SER A N 1
ATOM 776 C CA . SER A 1 104 ? -0.260 -15.852 -10.087 1.00 81.50 104 SER A CA 1
ATOM 777 C C . SER A 1 104 ? -1.433 -16.648 -10.662 1.00 81.50 104 SER A C 1
ATOM 779 O O . SER A 1 104 ? -1.595 -16.709 -11.880 1.00 81.50 104 SER A O 1
ATOM 781 N N . PHE A 1 105 ? -2.258 -17.271 -9.816 1.00 86.31 105 PHE A N 1
ATOM 782 C CA . PHE A 1 105 ? -3.474 -17.951 -10.258 1.00 86.31 105 PHE A CA 1
ATOM 783 C C . PHE A 1 105 ? -4.524 -16.955 -10.760 1.00 86.31 105 PHE A C 1
ATOM 785 O O . PHE A 1 105 ? -5.096 -17.163 -11.827 1.00 86.31 105 PHE A O 1
ATOM 792 N N . LEU A 1 106 ? -4.760 -15.863 -10.025 1.00 82.75 106 LEU A N 1
ATOM 793 C CA . LEU A 1 106 ? -5.704 -14.821 -10.434 1.00 82.75 106 LEU A CA 1
ATOM 794 C C . LEU A 1 106 ? -5.264 -14.120 -11.726 1.00 82.75 106 LEU A C 1
ATOM 796 O O . LEU A 1 106 ? -6.121 -13.810 -12.549 1.00 82.75 106 LEU A O 1
ATOM 800 N N . ASP A 1 107 ? -3.959 -13.923 -11.930 1.00 78.94 107 ASP A N 1
ATOM 801 C CA . ASP A 1 107 ? -3.405 -13.393 -13.184 1.00 78.94 107 ASP A CA 1
ATOM 802 C C . ASP A 1 107 ? -3.616 -14.358 -14.362 1.00 78.94 107 ASP A C 1
ATOM 804 O O . ASP A 1 107 ? -4.053 -13.963 -15.439 1.00 78.94 107 ASP A O 1
ATOM 808 N N . GLN A 1 108 ? -3.396 -15.659 -14.168 1.00 82.62 108 GLN A N 1
ATOM 809 C CA . GLN A 1 108 ? -3.688 -16.647 -15.213 1.00 82.62 108 GLN A CA 1
ATOM 810 C C . GLN A 1 108 ? -5.186 -16.747 -15.511 1.00 82.62 108 GLN A C 1
ATOM 812 O O . GLN A 1 108 ? -5.582 -16.852 -16.672 1.00 82.62 108 GLN A O 1
ATOM 817 N N . LEU A 1 109 ? -6.026 -16.682 -14.477 1.00 83.62 109 LEU A N 1
ATOM 818 C CA . LEU A 1 109 ? -7.475 -16.689 -14.628 1.00 83.62 109 LEU A CA 1
ATOM 819 C C . LEU A 1 109 ? -7.967 -15.437 -15.367 1.00 83.62 109 LEU A C 1
ATOM 821 O O . LEU A 1 109 ? -8.827 -15.552 -16.239 1.00 83.62 109 LEU A O 1
ATOM 825 N N . SER A 1 110 ? -7.421 -14.254 -15.064 1.00 78.25 110 SER A N 1
ATOM 826 C CA . SER A 1 110 ? -7.769 -13.018 -15.773 1.00 78.25 110 SER A CA 1
ATOM 827 C C . SER A 1 110 ? -7.354 -13.096 -17.243 1.00 78.25 110 SER A C 1
ATOM 829 O O . SER A 1 110 ? -8.180 -12.829 -18.116 1.00 78.25 110 SER A O 1
ATOM 831 N N . ARG A 1 111 ? -6.132 -13.567 -17.532 1.00 77.75 111 ARG A N 1
ATOM 832 C CA . ARG A 1 111 ? -5.643 -13.800 -18.899 1.00 77.75 111 ARG A CA 1
ATOM 833 C C . ARG A 1 111 ? -6.524 -14.777 -19.662 1.00 77.75 111 ARG A C 1
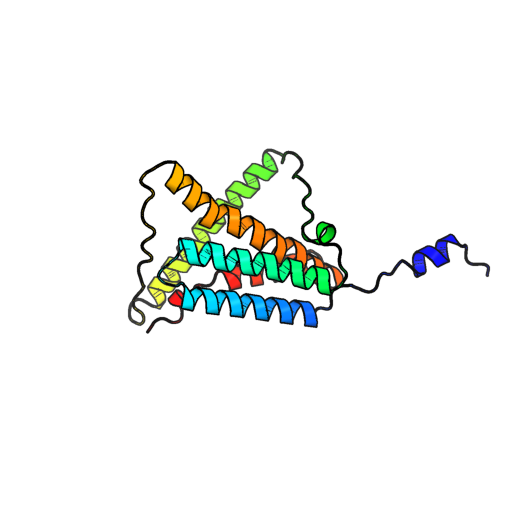ATOM 835 O O . ARG A 1 111 ? -6.899 -14.483 -20.789 1.00 77.75 111 ARG A O 1
ATOM 842 N N . PHE A 1 112 ? -6.919 -15.886 -19.041 1.00 83.62 112 PHE A N 1
ATOM 843 C CA . PHE A 1 112 ? -7.827 -16.860 -19.646 1.00 83.62 112 PHE A CA 1
ATOM 844 C C . PHE A 1 112 ? -9.193 -16.242 -19.988 1.00 83.62 112 PHE A C 1
ATOM 846 O O . PHE A 1 112 ? -9.687 -16.397 -21.105 1.00 83.62 112 PHE A O 1
ATOM 853 N N . CYS A 1 113 ? -9.786 -15.486 -19.059 1.00 81.69 113 CYS A N 1
ATOM 854 C CA . CYS A 1 113 ? -11.075 -14.819 -19.263 1.00 81.69 113 CYS A CA 1
ATOM 855 C C . CYS A 1 113 ? -11.031 -13.714 -20.338 1.00 81.69 113 CYS A C 1
ATOM 857 O O . CYS A 1 113 ? -12.055 -13.424 -20.960 1.00 81.69 113 CYS A O 1
ATOM 859 N N . LEU A 1 114 ? -9.869 -13.088 -20.552 1.00 78.38 114 LEU A N 1
ATOM 860 C CA . LEU A 1 114 ? -9.704 -11.895 -21.390 1.00 78.38 114 LEU A CA 1
ATOM 861 C C . LEU A 1 114 ? -8.894 -12.129 -22.674 1.00 78.38 114 LEU A C 1
ATOM 863 O O . LEU A 1 114 ? -8.731 -11.180 -23.439 1.00 78.38 114 LEU A O 1
ATOM 867 N N . GLN A 1 115 ? -8.455 -13.365 -22.951 1.00 69.56 115 GLN A N 1
ATOM 868 C CA . GLN A 1 115 ? -7.452 -13.714 -23.977 1.00 69.56 115 GLN A CA 1
ATOM 869 C C . GLN A 1 115 ? -7.713 -13.174 -25.400 1.00 69.56 115 GLN A C 1
ATOM 871 O O . GLN A 1 115 ? -6.795 -13.138 -26.208 1.00 69.56 115 GLN A O 1
ATOM 876 N N . ASN A 1 116 ? -8.944 -12.748 -25.711 1.00 64.88 116 ASN A N 1
ATOM 877 C CA . ASN A 1 116 ? -9.363 -12.265 -27.034 1.00 64.88 116 ASN A CA 1
ATOM 878 C C . ASN A 1 116 ? -9.890 -10.817 -27.049 1.00 64.88 116 ASN A C 1
ATOM 880 O O . ASN A 1 116 ? -10.442 -10.393 -28.062 1.00 64.88 116 ASN A O 1
ATOM 884 N N . ARG A 1 117 ? -9.837 -10.084 -25.928 1.00 65.12 117 ARG A N 1
ATOM 885 C CA . ARG A 1 117 ? -10.519 -8.780 -25.801 1.00 65.12 117 ARG A CA 1
ATOM 886 C C . ARG A 1 117 ? -9.593 -7.600 -25.551 1.00 65.12 117 ARG A C 1
ATOM 888 O O . ARG A 1 117 ? -10.019 -6.480 -25.798 1.00 65.12 117 ARG A O 1
ATOM 895 N N . VAL A 1 118 ? -8.387 -7.844 -25.043 1.00 63.41 118 VAL A N 1
ATOM 896 C CA . VAL A 1 118 ? -7.491 -6.787 -24.570 1.00 63.41 118 VAL A CA 1
ATOM 897 C C . VAL A 1 118 ? -6.035 -7.199 -24.825 1.00 63.41 118 VAL A C 1
ATOM 899 O O . VAL A 1 118 ? -5.648 -8.288 -24.392 1.00 63.41 118 VAL A O 1
ATOM 902 N N . PRO A 1 119 ? -5.217 -6.378 -25.509 1.00 62.72 119 PRO A N 1
ATOM 903 C CA . PRO A 1 119 ? -3.778 -6.601 -25.560 1.00 62.72 119 PRO A CA 1
ATOM 904 C C . PRO A 1 119 ? -3.181 -6.402 -24.160 1.00 62.72 119 PRO A C 1
ATOM 906 O O . PRO A 1 119 ? -3.444 -5.400 -23.495 1.00 62.72 119 PRO A O 1
ATOM 909 N N . PHE A 1 120 ? -2.378 -7.363 -23.700 1.00 58.72 120 PHE A N 1
ATOM 910 C CA . PHE A 1 120 ? -1.667 -7.254 -22.426 1.00 58.72 120 PHE A CA 1
ATOM 911 C C . PHE A 1 120 ? -0.349 -6.509 -22.655 1.00 58.72 120 PHE A C 1
ATOM 913 O O . PHE A 1 120 ? 0.533 -7.073 -23.306 1.00 58.72 120 PHE A O 1
ATOM 920 N N . PRO A 1 121 ? -0.180 -5.273 -22.152 1.00 61.75 121 PRO A N 1
ATOM 921 C CA . PRO A 1 121 ? 1.101 -4.593 -22.251 1.00 61.75 121 PRO A CA 1
ATOM 922 C C . PRO A 1 121 ? 2.141 -5.354 -21.421 1.00 61.75 121 PRO A C 1
ATOM 924 O O . PRO A 1 121 ? 1.952 -5.584 -20.224 1.00 61.75 121 PRO A O 1
ATOM 927 N N . GLU A 1 122 ? 3.242 -5.754 -22.052 1.00 60.19 122 GLU A N 1
ATOM 928 C CA . GLU A 1 122 ? 4.400 -6.273 -21.333 1.00 60.19 122 GLU A CA 1
ATOM 929 C C . GLU A 1 122 ? 5.072 -5.106 -20.604 1.00 60.19 122 GLU A C 1
ATOM 931 O O . GLU A 1 122 ? 5.555 -4.153 -21.216 1.00 60.19 122 GL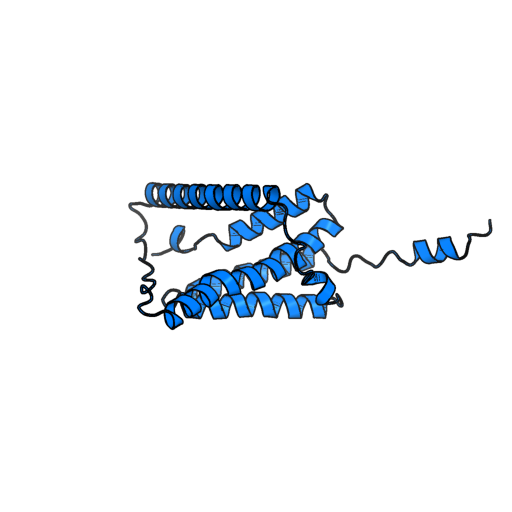U A O 1
ATOM 936 N N . VAL A 1 123 ? 5.060 -5.147 -19.271 1.00 62.88 123 VAL A N 1
ATOM 937 C CA . VAL A 1 123 ? 5.839 -4.202 -18.470 1.00 62.88 123 VAL A CA 1
ATOM 938 C C . VAL A 1 123 ? 7.286 -4.677 -18.497 1.00 62.88 123 VAL A C 1
ATOM 940 O O . VAL A 1 123 ? 7.662 -5.599 -17.773 1.00 62.88 123 VAL A O 1
ATOM 943 N N . GLU A 1 124 ? 8.104 -4.048 -19.333 1.00 60.62 124 GLU A N 1
ATOM 944 C CA . GLU A 1 124 ? 9.545 -4.285 -19.352 1.00 60.62 124 GLU A CA 1
ATOM 945 C C . GLU A 1 124 ? 10.195 -3.660 -18.109 1.00 60.62 124 GLU A C 1
ATOM 947 O O . GLU A 1 124 ? 10.578 -2.490 -18.086 1.00 60.62 124 GLU A O 1
ATOM 952 N N . ILE A 1 125 ? 10.338 -4.447 -17.042 1.00 67.69 125 ILE A N 1
ATOM 953 C CA . ILE A 1 125 ? 11.267 -4.100 -15.965 1.00 67.69 125 ILE A CA 1
ATOM 954 C C . ILE A 1 125 ? 12.654 -4.538 -16.424 1.00 67.69 125 ILE A C 1
ATOM 956 O O . ILE A 1 125 ? 12.959 -5.730 -16.461 1.00 67.69 125 ILE A O 1
ATOM 960 N N . SER A 1 126 ? 13.504 -3.575 -16.785 1.00 75.12 126 SER A N 1
ATOM 961 C CA . SER A 1 126 ? 14.881 -3.861 -17.183 1.00 75.12 126 SER A CA 1
ATOM 962 C C . SER A 1 126 ? 15.605 -4.627 -16.072 1.00 75.12 126 SER A C 1
ATOM 964 O O . SER A 1 126 ? 15.694 -4.158 -14.934 1.00 75.12 126 SER A O 1
ATOM 966 N N . THR A 1 127 ? 16.147 -5.803 -16.394 1.00 80.25 127 THR A N 1
ATOM 967 C CA . THR A 1 127 ? 16.936 -6.594 -15.443 1.00 80.25 127 THR A CA 1
ATOM 968 C C . THR A 1 127 ? 18.166 -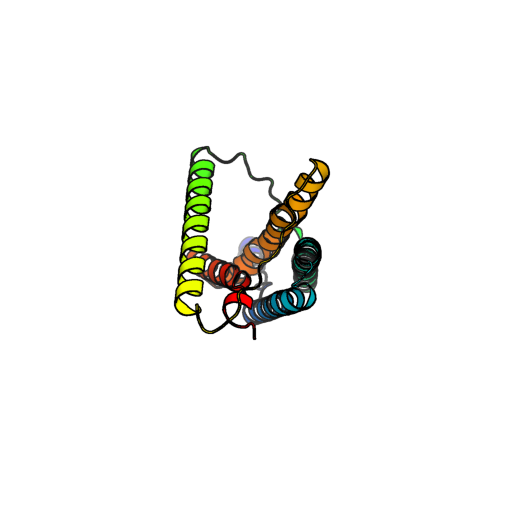5.805 -14.991 1.00 80.25 127 THR A C 1
ATOM 970 O O . THR A 1 127 ? 18.961 -5.398 -15.848 1.00 80.25 127 THR A O 1
ATOM 973 N N . PRO A 1 128 ? 18.359 -5.594 -13.675 1.00 85.88 128 PRO A N 1
ATOM 974 C CA . PRO A 1 128 ? 19.482 -4.819 -13.164 1.00 85.88 128 PRO A CA 1
ATOM 975 C C . PRO A 1 128 ? 20.812 -5.485 -13.539 1.00 85.88 128 PRO A C 1
ATOM 977 O O . PRO A 1 128 ? 21.004 -6.676 -13.317 1.00 85.88 128 PRO A O 1
ATOM 980 N N . GLN A 1 129 ? 21.737 -4.701 -14.096 1.00 90.75 129 GLN A N 1
ATOM 981 C CA . GLN A 1 129 ? 23.047 -5.158 -14.586 1.00 90.75 129 GLN A CA 1
ATOM 982 C C . GLN A 1 129 ? 24.172 -4.945 -13.564 1.00 90.75 129 GLN A C 1
ATOM 984 O O . GLN A 1 129 ? 25.323 -5.303 -13.800 1.00 90.75 129 GLN A O 1
ATOM 989 N N . SER A 1 130 ? 23.870 -4.316 -12.427 1.00 94.00 130 SER A N 1
ATOM 990 C CA . SER A 1 130 ? 24.845 -4.034 -11.376 1.00 94.00 130 SER A CA 1
ATOM 991 C C . SER A 1 130 ? 24.204 -4.054 -9.990 1.00 94.00 130 SER A C 1
ATOM 993 O O . SER A 1 130 ? 22.997 -3.853 -9.846 1.00 94.00 130 SER A O 1
ATOM 995 N N . ILE A 1 131 ? 25.021 -4.260 -8.951 1.00 94.12 131 ILE A N 1
ATOM 996 C CA . ILE A 1 131 ? 24.566 -4.244 -7.551 1.00 94.12 131 ILE A CA 1
ATOM 997 C C . ILE A 1 131 ? 23.865 -2.918 -7.193 1.00 94.12 131 ILE A C 1
ATOM 999 O O . ILE A 1 131 ? 22.782 -2.981 -6.613 1.00 94.12 131 ILE A O 1
ATOM 1003 N N . PRO A 1 132 ? 24.384 -1.724 -7.558 1.00 93.44 132 PRO A N 1
ATOM 1004 C CA . PRO A 1 132 ? 23.681 -0.470 -7.287 1.00 93.44 132 PRO A CA 1
ATOM 1005 C C . PRO A 1 132 ? 22.302 -0.396 -7.949 1.00 93.44 132 PRO A C 1
ATOM 1007 O O . PRO A 1 132 ? 21.344 0.040 -7.314 1.00 93.44 132 PRO A O 1
ATOM 1010 N N . GLN A 1 133 ? 22.176 -0.868 -9.194 1.00 91.50 133 GLN A N 1
ATOM 1011 C CA . GLN A 1 133 ? 20.880 -0.928 -9.877 1.00 91.50 133 GLN A CA 1
ATOM 1012 C C . GLN A 1 133 ? 19.923 -1.896 -9.179 1.00 91.50 133 GLN A C 1
ATOM 1014 O O . GLN A 1 133 ? 18.755 -1.571 -9.002 1.00 91.50 133 GLN A O 1
ATOM 1019 N N . TYR A 1 134 ? 20.414 -3.054 -8.733 1.00 92.00 134 TYR A N 1
ATOM 1020 C CA . TYR A 1 134 ? 19.609 -4.008 -7.975 1.00 92.00 134 TYR A CA 1
ATOM 1021 C C . TYR A 1 134 ? 19.091 -3.404 -6.663 1.00 92.00 134 TYR A C 1
ATOM 1023 O O . TYR A 1 134 ? 17.899 -3.488 -6.379 1.00 92.00 134 TYR A O 1
ATOM 1031 N N . LEU A 1 135 ? 19.960 -2.749 -5.886 1.00 93.12 135 LEU A N 1
ATOM 1032 C CA . LEU A 1 135 ? 19.568 -2.086 -4.638 1.00 93.12 135 LEU A CA 1
ATOM 1033 C C . LEU A 1 135 ? 18.552 -0.966 -4.878 1.00 93.12 135 LEU A C 1
ATOM 1035 O O . LEU A 1 135 ? 17.624 -0.805 -4.088 1.00 93.12 135 LEU A O 1
ATOM 1039 N N . TRP A 1 136 ? 18.695 -0.225 -5.977 1.00 90.56 136 TRP A N 1
ATOM 1040 C CA . TRP A 1 136 ? 17.743 0.810 -6.367 1.00 90.56 136 TRP A CA 1
ATOM 1041 C C . TRP A 1 136 ? 16.365 0.237 -6.716 1.00 90.56 136 TRP A C 1
ATOM 1043 O O . TRP A 1 136 ? 15.354 0.723 -6.215 1.00 90.56 136 TRP A O 1
ATOM 1053 N N . VAL A 1 137 ? 16.318 -0.830 -7.519 1.00 90.81 137 VAL A N 1
ATOM 1054 C CA . VAL A 1 137 ? 15.068 -1.527 -7.862 1.00 90.81 137 VAL A CA 1
ATOM 1055 C C . VAL A 1 137 ? 14.410 -2.107 -6.610 1.00 90.81 137 VAL A C 1
ATOM 1057 O O . VAL A 1 137 ? 13.211 -1.926 -6.409 1.00 90.81 137 VAL A O 1
ATOM 1060 N N . LEU A 1 138 ? 15.189 -2.747 -5.733 1.00 91.38 138 LEU A N 1
ATOM 1061 C CA . LEU A 1 138 ? 14.698 -3.293 -4.468 1.00 91.38 138 LEU A CA 1
ATOM 1062 C C . LEU A 1 138 ? 14.108 -2.196 -3.572 1.00 91.38 138 LEU A C 1
ATOM 1064 O O . LEU A 1 138 ? 13.048 -2.373 -2.975 1.00 91.38 138 LEU A O 1
ATOM 1068 N N . PHE A 1 139 ? 14.771 -1.044 -3.490 1.00 92.62 139 PHE A N 1
ATOM 1069 C CA . PHE A 1 139 ? 14.251 0.094 -2.747 1.00 92.62 139 PHE A CA 1
ATOM 1070 C C . PHE A 1 139 ? 12.926 0.597 -3.340 1.00 92.62 139 PHE A C 1
ATOM 1072 O O . PHE A 1 139 ? 11.946 0.742 -2.613 1.00 92.62 139 PHE A O 1
ATOM 1079 N N . ALA A 1 140 ? 12.881 0.808 -4.656 1.00 91.56 140 ALA A N 1
ATOM 1080 C CA . ALA A 1 140 ? 11.741 1.395 -5.356 1.00 91.56 140 ALA A CA 1
ATOM 1081 C C . ALA A 1 140 ? 10.493 0.499 -5.398 1.00 91.56 140 ALA A C 1
ATOM 1083 O O . ALA A 1 140 ? 9.379 1.019 -5.383 1.00 91.56 140 ALA A O 1
ATOM 1084 N N . LEU A 1 141 ? 10.676 -0.823 -5.488 1.00 89.19 141 LEU A N 1
ATOM 1085 C CA . LEU A 1 141 ? 9.586 -1.785 -5.696 1.00 89.19 141 LEU A CA 1
ATOM 1086 C C . LEU A 1 141 ? 9.252 -2.631 -4.463 1.00 89.19 141 LEU A C 1
ATOM 1088 O O . LEU A 1 141 ? 8.235 -3.314 -4.469 1.00 89.19 141 LEU A O 1
ATOM 1092 N N . ALA A 1 142 ? 10.089 -2.622 -3.422 1.00 89.88 142 ALA A N 1
ATOM 1093 C CA . ALA A 1 142 ? 9.821 -3.385 -2.202 1.00 89.88 142 ALA A CA 1
ATOM 1094 C C . ALA A 1 142 ? 9.859 -2.511 -0.948 1.00 89.88 142 ALA A C 1
ATOM 1096 O O . ALA A 1 142 ? 8.893 -2.486 -0.192 1.00 89.88 142 ALA A O 1
ATOM 1097 N N . ALA A 1 143 ? 10.952 -1.778 -0.715 1.00 90.81 143 ALA A N 1
ATOM 1098 C CA . ALA A 1 143 ? 11.098 -1.027 0.532 1.00 90.81 143 ALA A CA 1
ATOM 1099 C C . ALA A 1 143 ? 10.144 0.174 0.610 1.00 90.81 143 ALA A C 1
ATOM 1101 O O . ALA A 1 143 ? 9.477 0.362 1.626 1.00 90.81 143 ALA A O 1
ATOM 1102 N N . MET A 1 144 ? 10.073 0.979 -0.454 1.00 93.06 144 MET A N 1
ATOM 1103 C CA . MET A 1 144 ? 9.242 2.180 -0.485 1.00 93.06 144 MET A CA 1
ATOM 1104 C C . MET A 1 144 ? 7.737 1.855 -0.409 1.00 93.06 144 MET A C 1
ATOM 1106 O O . MET A 1 144 ? 7.091 2.418 0.481 1.00 93.06 144 MET A O 1
ATOM 1110 N N . PRO A 1 145 ? 7.189 0.909 -1.209 1.00 92.44 145 PRO A N 1
ATOM 1111 C CA . PRO A 1 145 ? 5.804 0.467 -1.046 1.00 92.44 145 PRO A CA 1
ATOM 1112 C C . PRO A 1 145 ? 5.522 -0.064 0.356 1.00 92.44 145 PRO A C 1
ATOM 1114 O O . PRO A 1 145 ? 4.583 0.386 1.001 1.00 92.44 145 PRO A O 1
ATOM 1117 N N . ALA A 1 146 ? 6.394 -0.916 0.911 1.00 90.19 146 ALA A N 1
ATOM 1118 C CA . ALA A 1 146 ? 6.183 -1.460 2.251 1.00 90.19 146 ALA A CA 1
ATOM 1119 C C . ALA A 1 146 ? 6.057 -0.365 3.329 1.00 90.19 146 ALA A C 1
ATOM 1121 O O . ALA A 1 146 ? 5.236 -0.485 4.237 1.00 90.19 146 ALA A O 1
ATOM 1122 N N . ILE A 1 147 ? 6.841 0.717 3.237 1.00 91.00 147 ILE A N 1
ATOM 1123 C CA . ILE A 1 147 ? 6.764 1.848 4.177 1.00 91.00 147 ILE A CA 1
ATOM 1124 C C . ILE A 1 147 ? 5.447 2.619 4.008 1.00 91.00 147 ILE A C 1
ATOM 1126 O O . ILE A 1 147 ? 4.777 2.927 5.000 1.00 91.00 147 ILE A O 1
ATOM 1130 N N . ALA A 1 148 ? 5.081 2.947 2.769 1.00 93.31 148 ALA A N 1
ATOM 1131 C CA . ALA A 1 148 ? 3.880 3.714 2.460 1.00 93.31 148 ALA A CA 1
ATOM 1132 C C . ALA A 1 148 ? 2.598 2.937 2.799 1.00 93.31 148 ALA A C 1
ATOM 1134 O O . ALA A 1 148 ? 1.700 3.461 3.466 1.00 93.31 148 ALA A O 1
ATOM 1135 N N . GLU A 1 149 ? 2.546 1.662 2.424 1.00 92.56 149 GLU A N 1
ATOM 1136 C CA . GLU A 1 149 ? 1.434 0.755 2.680 1.00 92.56 149 GLU A CA 1
ATOM 1137 C C . GLU A 1 149 ? 1.244 0.467 4.173 1.00 92.56 149 GLU A C 1
ATOM 1139 O O . GLU A 1 149 ? 0.108 0.473 4.659 1.00 92.56 149 GLU A O 1
ATOM 1144 N N . GLU A 1 150 ? 2.327 0.255 4.930 1.00 91.38 150 GLU A N 1
ATOM 1145 C CA . GLU A 1 150 ? 2.252 0.073 6.385 1.00 91.38 150 GLU A CA 1
ATOM 1146 C C . GLU A 1 150 ? 1.667 1.328 7.048 1.00 91.38 150 GLU A C 1
ATOM 1148 O O . GLU A 1 150 ? 0.751 1.224 7.869 1.00 91.38 150 GLU A O 1
ATOM 1153 N N . ALA A 1 151 ? 2.115 2.523 6.647 1.00 90.75 151 ALA A N 1
ATOM 1154 C CA . ALA A 1 151 ? 1.590 3.783 7.168 1.00 90.75 151 ALA A CA 1
ATOM 1155 C C . ALA A 1 151 ? 0.095 3.972 6.849 1.00 90.75 151 ALA A C 1
ATOM 1157 O O . ALA A 1 151 ? -0.694 4.306 7.740 1.00 90.75 151 ALA A O 1
ATOM 1158 N N . LEU A 1 152 ? -0.311 3.735 5.598 1.00 92.81 152 LEU A N 1
ATOM 1159 C CA . LEU A 1 152 ? -1.688 3.927 5.149 1.00 92.81 152 LEU A CA 1
ATOM 1160 C C . LEU A 1 152 ? -2.628 2.850 5.709 1.00 92.81 152 LEU A C 1
ATOM 1162 O O . LEU A 1 152 ? -3.592 3.165 6.412 1.00 92.81 152 LEU A O 1
ATOM 1166 N N . PHE A 1 153 ? -2.379 1.576 5.408 1.00 93.00 153 PHE A N 1
ATOM 1167 C CA . PHE A 1 153 ? -3.346 0.505 5.654 1.00 93.00 153 PHE A CA 1
ATOM 1168 C C . PHE A 1 153 ? -3.342 0.016 7.099 1.00 93.00 153 PHE A C 1
ATOM 1170 O O . PHE A 1 153 ? -4.411 -0.190 7.688 1.00 93.00 153 PHE A O 1
ATOM 1177 N N . ARG A 1 154 ? -2.160 -0.159 7.697 1.00 89.12 154 ARG A N 1
ATOM 1178 C CA . ARG A 1 154 ? -2.020 -0.657 9.075 1.00 89.12 154 ARG A CA 1
ATOM 1179 C C . ARG A 1 154 ? -1.997 0.475 10.092 1.00 89.12 154 ARG A C 1
ATOM 1181 O O . ARG A 1 154 ? -2.668 0.368 11.121 1.00 89.12 154 ARG A O 1
ATOM 1188 N N . GLY A 1 155 ? -1.309 1.567 9.776 1.00 88.62 155 GLY A N 1
ATOM 1189 C CA . GLY A 1 155 ? -1.245 2.755 10.613 1.00 88.62 155 GLY A CA 1
ATOM 1190 C C . GLY A 1 155 ? -2.572 3.506 10.665 1.00 88.62 155 GLY A C 1
ATOM 1191 O O . GLY A 1 155 ? -3.183 3.619 11.730 1.00 88.62 155 GLY A O 1
ATOM 1192 N N . PHE A 1 156 ? -3.038 4.029 9.528 1.00 90.31 156 PHE A N 1
ATOM 1193 C CA . PHE A 1 156 ? -4.199 4.925 9.489 1.00 90.31 156 PHE A CA 1
ATOM 1194 C C . PHE A 1 156 ? -5.539 4.183 9.362 1.00 90.31 156 PHE A C 1
ATOM 1196 O O . PHE A 1 156 ? -6.416 4.320 10.223 1.00 90.31 156 PHE A O 1
ATOM 1203 N N . ILE A 1 157 ? -5.722 3.390 8.302 1.00 91.38 157 ILE A N 1
ATOM 1204 C CA . ILE A 1 157 ? -7.013 2.780 7.945 1.00 91.38 157 ILE A CA 1
ATOM 1205 C C . ILE A 1 157 ? -7.452 1.761 8.999 1.00 91.38 157 ILE A C 1
ATOM 1207 O O . ILE A 1 157 ? -8.551 1.872 9.550 1.00 91.38 157 ILE A O 1
ATOM 1211 N N . LEU A 1 158 ? -6.602 0.783 9.324 1.00 91.31 158 LEU A N 1
ATOM 1212 C CA . LEU A 1 158 ? -6.928 -0.254 10.304 1.00 91.31 158 LEU A CA 1
ATOM 1213 C C . LEU A 1 158 ? -7.232 0.351 11.680 1.00 91.31 158 LEU A C 1
ATOM 1215 O O . LEU A 1 158 ? -8.212 -0.038 12.316 1.00 91.31 158 LEU A O 1
ATOM 1219 N N . LYS A 1 159 ? -6.435 1.324 12.137 1.00 88.38 159 LYS A N 1
ATOM 1220 C CA . LYS A 1 159 ? -6.665 2.015 13.415 1.00 88.38 159 LYS A CA 1
ATOM 1221 C C . LYS A 1 159 ? -7.985 2.790 13.411 1.00 88.38 159 LYS A C 1
ATOM 1223 O O . LYS A 1 159 ? -8.747 2.700 14.375 1.00 88.38 159 LYS A O 1
ATOM 1228 N N . SER A 1 160 ? -8.299 3.470 12.308 1.00 89.50 160 SER A N 1
ATOM 1229 C CA . SER A 1 160 ? -9.583 4.154 12.128 1.00 89.50 160 SER A CA 1
ATOM 1230 C C . SER A 1 160 ? -10.756 3.177 12.257 1.00 89.50 160 SER A C 1
ATOM 1232 O O . SER A 1 160 ? -11.659 3.400 13.061 1.00 89.50 160 SER A O 1
ATOM 1234 N N . TYR A 1 161 ? -10.723 2.047 11.544 1.00 91.69 161 TYR A N 1
ATOM 1235 C CA . TYR A 1 161 ? -11.798 1.052 11.601 1.00 91.69 161 TYR A CA 1
ATOM 1236 C C . TYR A 1 161 ? -11.911 0.347 12.953 1.00 91.69 161 TYR A C 1
ATOM 1238 O O . TYR A 1 161 ? -13.026 0.125 13.421 1.00 91.69 161 TYR A O 1
ATOM 1246 N N . ARG A 1 162 ? -10.794 0.048 13.628 1.00 91.62 162 ARG A N 1
ATOM 1247 C CA . ARG A 1 162 ? -10.789 -0.552 14.979 1.00 91.62 162 ARG A CA 1
ATOM 1248 C C . ARG A 1 162 ? -11.444 0.327 16.045 1.00 91.62 162 ARG A C 1
ATOM 1250 O O . ARG A 1 162 ? -11.773 -0.175 17.114 1.00 91.62 162 ARG A O 1
ATOM 1257 N N . THR A 1 163 ? -11.642 1.612 15.758 1.00 87.81 163 THR A N 1
ATOM 1258 C CA . THR A 1 163 ? -12.354 2.543 16.645 1.00 87.81 163 THR A CA 1
ATOM 1259 C C . THR A 1 163 ? -13.862 2.253 16.676 1.00 87.81 163 THR A C 1
ATOM 1261 O O . THR A 1 163 ? -14.523 2.539 17.670 1.00 87.81 163 THR A O 1
ATOM 1264 N N . TYR A 1 164 ? -14.410 1.657 15.610 1.00 88.44 164 TYR A N 1
ATOM 1265 C CA . TYR A 1 164 ? -15.854 1.441 15.433 1.00 88.44 164 TYR A CA 1
ATOM 1266 C C . TYR A 1 164 ? -16.251 -0.021 15.213 1.00 88.44 164 TYR A C 1
ATOM 1268 O O . TYR A 1 164 ? -17.403 -0.390 15.428 1.00 88.44 164 TYR A O 1
ATOM 1276 N N . LEU A 1 165 ? -15.320 -0.854 14.753 1.00 91.12 165 LEU A N 1
ATOM 1277 C CA . LEU A 1 165 ? -15.551 -2.245 14.381 1.00 91.12 165 LEU A CA 1
ATOM 1278 C C . LEU A 1 165 ? -14.729 -3.186 15.260 1.00 91.12 165 LEU A C 1
ATOM 1280 O O . LEU A 1 165 ? -13.674 -2.823 15.779 1.00 91.12 165 LEU A O 1
ATOM 1284 N N . SER A 1 166 ? -15.179 -4.440 15.371 1.00 93.81 166 SER A N 1
ATOM 1285 C CA . SER A 1 166 ? -14.363 -5.491 15.981 1.00 93.81 166 SER A CA 1
ATOM 1286 C C . SER A 1 166 ? -13.062 -5.680 15.197 1.00 93.81 166 SER A C 1
ATOM 1288 O O . SER A 1 166 ? -13.028 -5.497 13.979 1.00 93.81 166 SER A O 1
ATOM 1290 N N . THR A 1 167 ? -11.993 -6.095 15.883 1.00 92.31 167 THR A N 1
ATOM 1291 C CA . THR A 1 167 ? -10.667 -6.275 15.270 1.00 92.31 167 THR A CA 1
ATOM 1292 C C . THR A 1 167 ? -10.725 -7.127 14.002 1.00 92.31 167 THR A C 1
ATOM 1294 O O . THR A 1 167 ? -10.159 -6.729 12.993 1.00 92.31 167 THR A O 1
ATOM 1297 N N . GLY A 1 168 ? -11.459 -8.246 14.012 1.00 94.94 168 GLY A N 1
ATOM 1298 C CA . GLY A 1 168 ? -11.593 -9.109 12.833 1.00 94.94 168 GLY A CA 1
ATOM 1299 C C . GLY A 1 168 ? -12.241 -8.407 11.634 1.00 94.94 168 GLY A C 1
ATOM 1300 O O . GLY A 1 168 ? -11.731 -8.504 10.523 1.00 94.94 168 GLY A O 1
ATOM 1301 N N . LYS A 1 169 ? -13.314 -7.634 11.858 1.00 94.19 169 LYS A N 1
ATOM 1302 C CA . LYS A 1 169 ? -13.971 -6.854 10.794 1.00 94.19 169 LYS A CA 1
ATOM 1303 C C . LYS A 1 169 ? -13.065 -5.740 10.272 1.00 94.19 169 LYS A C 1
ATOM 1305 O O . LYS A 1 169 ? -12.990 -5.535 9.067 1.00 94.19 169 LYS A O 1
ATOM 1310 N N . ALA A 1 170 ? -12.362 -5.045 11.164 1.00 93.94 170 ALA A N 1
ATOM 1311 C CA . ALA A 1 170 ? -11.431 -3.988 10.784 1.00 93.94 170 ALA A CA 1
ATOM 1312 C C . ALA A 1 170 ? -10.248 -4.528 9.959 1.00 93.94 170 ALA A C 1
ATOM 1314 O O . ALA A 1 170 ? -9.870 -3.911 8.966 1.00 93.94 170 ALA A O 1
ATOM 1315 N N . VAL A 1 171 ? -9.704 -5.693 10.338 1.00 94.56 171 VAL A N 1
ATOM 1316 C CA . VAL A 1 171 ? -8.657 -6.389 9.574 1.00 94.56 171 VAL A CA 1
ATOM 1317 C C . VAL A 1 171 ? -9.177 -6.778 8.197 1.00 94.56 171 VAL A C 1
ATOM 1319 O O . VAL A 1 171 ? -8.546 -6.415 7.214 1.00 94.56 171 VAL A O 1
ATOM 1322 N N . PHE A 1 172 ? -10.342 -7.431 8.124 1.00 95.06 172 PHE A N 1
ATOM 1323 C CA . PHE A 1 172 ? -10.941 -7.853 6.856 1.00 95.06 172 PHE A CA 1
ATOM 1324 C C . PHE A 1 172 ? -11.156 -6.680 5.890 1.00 95.06 172 PHE A C 1
ATOM 1326 O O . PHE A 1 172 ? -10.757 -6.747 4.730 1.00 95.06 172 PHE A O 1
ATOM 1333 N N . ILE A 1 173 ? -11.742 -5.581 6.373 1.00 93.06 173 ILE A N 1
ATOM 1334 C CA . ILE A 1 173 ? -12.011 -4.398 5.547 1.00 93.06 173 ILE A CA 1
ATOM 1335 C C . ILE A 1 173 ? -10.705 -3.728 5.102 1.00 93.06 173 ILE A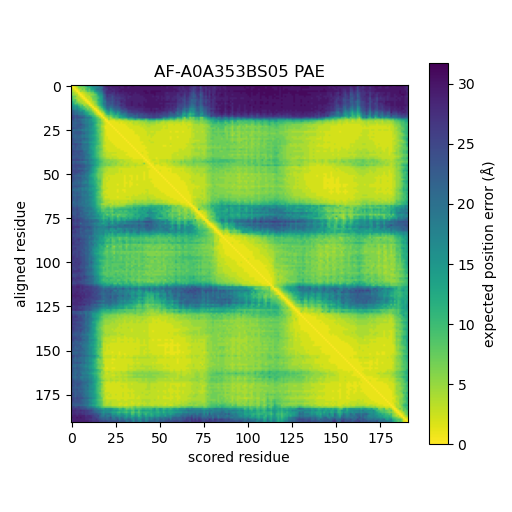 C 1
ATOM 1337 O O . ILE A 1 173 ? -10.576 -3.379 3.932 1.00 93.06 173 ILE A O 1
ATOM 1341 N N . SER A 1 174 ? -9.723 -3.578 5.998 1.00 93.44 174 SER A N 1
ATOM 1342 C CA . SER A 1 174 ? -8.419 -3.012 5.627 1.00 93.44 174 SER A CA 1
ATOM 1343 C C . SER A 1 174 ? -7.705 -3.881 4.584 1.00 93.44 174 SER A C 1
ATOM 1345 O O . SER A 1 174 ? -7.245 -3.357 3.573 1.00 93.44 174 SER A O 1
ATOM 1347 N N . SER A 1 175 ? -7.696 -5.212 4.759 1.00 91.69 175 SER A N 1
ATOM 1348 C CA . SER A 1 175 ? -7.109 -6.135 3.779 1.00 91.69 175 SER A CA 1
ATOM 1349 C C . SER A 1 175 ? -7.834 -6.116 2.437 1.00 91.69 175 SER A C 1
ATOM 1351 O O . SER A 1 175 ? -7.186 -6.196 1.402 1.00 91.69 175 SER A O 1
ATOM 1353 N N . LEU A 1 176 ? -9.162 -5.963 2.436 1.00 91.19 176 LEU A N 1
ATOM 1354 C CA . LEU A 1 176 ? -9.935 -5.870 1.201 1.00 91.19 176 LEU A CA 1
ATOM 1355 C C . LEU A 1 176 ? -9.534 -4.627 0.400 1.00 91.19 176 LEU A C 1
ATOM 1357 O O . LEU A 1 176 ? -9.278 -4.725 -0.795 1.00 91.19 176 LEU A O 1
ATOM 1361 N N . PHE A 1 177 ? -9.427 -3.470 1.056 1.00 90.56 177 PHE A N 1
ATOM 1362 C CA . PHE A 1 177 ? -9.005 -2.240 0.387 1.00 90.56 177 PHE A CA 1
ATOM 1363 C C . PHE A 1 177 ? -7.543 -2.264 -0.053 1.00 90.56 177 PHE A C 1
ATOM 1365 O O . PHE A 1 177 ? -7.234 -1.758 -1.128 1.00 90.56 177 PHE A O 1
ATOM 1372 N N . PHE A 1 178 ? -6.666 -2.890 0.734 1.00 91.31 178 PHE A N 1
ATOM 1373 C CA . PHE A 1 178 ? -5.286 -3.154 0.337 1.00 91.31 178 PHE A CA 1
ATOM 1374 C C . PHE A 1 178 ? -5.227 -3.963 -0.965 1.00 91.31 178 PHE A C 1
ATOM 1376 O O . PHE A 1 178 ? -4.557 -3.565 -1.916 1.00 91.31 178 PHE A O 1
ATOM 1383 N N . SER A 1 179 ? -5.998 -5.053 -1.050 1.00 85.25 179 SER A N 1
ATOM 1384 C CA . SER A 1 179 ? -6.100 -5.861 -2.267 1.00 85.25 179 SER A CA 1
ATOM 1385 C C . SER A 1 179 ? -6.710 -5.090 -3.438 1.00 85.25 179 SER A C 1
ATOM 1387 O O . SER A 1 179 ? -6.238 -5.234 -4.560 1.00 85.25 179 SER A O 1
ATOM 1389 N N . MET A 1 180 ? -7.723 -4.249 -3.201 1.00 83.81 180 MET A N 1
ATOM 1390 C CA . MET A 1 180 ? -8.320 -3.413 -4.249 1.00 83.81 180 MET A CA 1
ATOM 1391 C C . MET A 1 180 ? -7.329 -2.401 -4.834 1.00 83.81 180 MET A C 1
ATOM 1393 O O . MET A 1 180 ? -7.368 -2.161 -6.036 1.00 83.81 180 MET A O 1
ATOM 1397 N N . ALA A 1 181 ? -6.435 -1.835 -4.017 1.00 85.94 181 ALA A N 1
ATOM 1398 C CA . ALA A 1 181 ? -5.402 -0.909 -4.484 1.00 85.94 181 ALA A CA 1
ATOM 1399 C C . ALA A 1 181 ? -4.362 -1.577 -5.405 1.00 85.94 181 ALA A C 1
ATOM 1401 O O . ALA A 1 181 ? -3.738 -0.898 -6.210 1.00 85.94 181 ALA A O 1
ATOM 1402 N N . HIS A 1 182 ? -4.218 -2.902 -5.323 1.00 81.81 182 HIS A N 1
ATOM 1403 C CA . HIS A 1 182 ? -3.321 -3.700 -6.164 1.00 81.81 182 HIS A CA 1
ATOM 1404 C C . HIS A 1 182 ? -3.983 -4.227 -7.443 1.00 81.81 182 HIS A C 1
ATOM 1406 O O . HIS A 1 182 ? -3.331 -4.887 -8.256 1.00 81.81 182 HIS A O 1
ATOM 1412 N N . LEU A 1 183 ? -5.282 -3.980 -7.637 1.00 75.75 183 LEU A N 1
ATOM 1413 C CA . LEU A 1 183 ? -5.949 -4.373 -8.870 1.00 75.75 183 LEU A CA 1
ATOM 1414 C C . LEU A 1 183 ? -5.404 -3.528 -10.023 1.00 75.75 183 LEU A C 1
ATOM 1416 O O . LEU A 1 183 ? -5.561 -2.311 -10.060 1.00 75.75 183 LEU A O 1
ATOM 1420 N N . SER A 1 184 ? -4.771 -4.198 -10.981 1.00 66.31 184 SER A N 1
ATOM 1421 C CA . SER A 1 184 ? -4.283 -3.565 -12.200 1.00 66.31 184 SER A CA 1
ATOM 1422 C C . SER A 1 184 ? -5.459 -3.147 -13.078 1.00 66.31 184 SER A C 1
ATOM 1424 O O . SER A 1 184 ? -6.254 -3.990 -13.497 1.00 66.31 184 SER A O 1
ATOM 1426 N N . ILE A 1 185 ? -5.545 -1.857 -13.408 1.00 58.75 185 ILE A N 1
ATOM 1427 C CA . ILE A 1 185 ? -6.490 -1.375 -14.423 1.00 58.75 185 ILE A CA 1
ATOM 1428 C C . ILE A 1 185 ? -6.187 -2.004 -15.779 1.00 58.75 185 ILE A C 1
ATOM 1430 O O . ILE A 1 185 ? -7.131 -2.348 -16.473 1.00 58.75 185 ILE A O 1
ATOM 1434 N N . ASN A 1 186 ? -4.923 -2.278 -16.119 1.00 53.53 186 ASN A N 1
ATOM 1435 C CA . ASN A 1 186 ? -4.576 -2.964 -17.371 1.00 53.53 186 ASN A CA 1
ATOM 1436 C C . ASN A 1 186 ? -5.178 -4.381 -17.450 1.00 53.53 186 ASN A C 1
ATOM 1438 O O . ASN A 1 186 ? -5.384 -4.903 -18.538 1.00 53.53 186 ASN A O 1
ATOM 1442 N N . ASN A 1 187 ? -5.521 -5.000 -16.312 1.00 55.00 187 ASN A N 1
ATOM 1443 C CA . ASN A 1 187 ? -6.226 -6.286 -16.298 1.00 55.00 187 ASN A CA 1
ATOM 1444 C C . ASN A 1 187 ? -7.734 -6.150 -16.573 1.00 55.00 187 ASN A C 1
ATOM 1446 O O . ASN A 1 187 ? -8.402 -7.163 -16.728 1.00 55.00 187 ASN A O 1
ATOM 1450 N N . PHE A 1 188 ? -8.296 -4.940 -16.604 1.00 52.03 188 PHE A N 1
ATOM 1451 C CA . PHE A 1 188 ? -9.732 -4.701 -16.804 1.00 52.03 188 PHE A CA 1
ATOM 1452 C C . PHE A 1 188 ? -10.038 -3.717 -17.939 1.00 52.03 188 PHE A C 1
ATOM 1454 O O . PHE A 1 188 ? -11.137 -3.746 -18.495 1.00 52.03 188 PHE A O 1
ATOM 1461 N N . TRP A 1 189 ? -9.097 -2.834 -18.265 1.00 43.69 189 TRP A N 1
ATOM 1462 C CA . TRP A 1 189 ? -9.271 -1.722 -19.183 1.00 43.69 189 TRP A CA 1
ATOM 1463 C C . TRP A 1 189 ? -7.922 -1.301 -19.782 1.00 43.69 189 TRP A C 1
ATOM 1465 O O . TRP A 1 189 ? -7.230 -0.421 -19.277 1.00 43.69 189 TRP A O 1
ATOM 1475 N N . THR A 1 190 ? -7.580 -1.929 -20.898 1.00 39.41 190 THR A N 1
ATOM 1476 C CA . THR A 1 190 ? -6.685 -1.377 -21.919 1.00 39.41 190 THR A CA 1
ATOM 1477 C C . THR A 1 190 ? -7.424 -1.505 -23.259 1.00 39.41 190 THR A C 1
ATOM 1479 O O . THR A 1 190 ? -8.001 -2.566 -23.509 1.00 39.41 190 THR A O 1
ATOM 1482 N N . PRO A 1 191 ? -7.538 -0.436 -24.071 1.00 39.50 191 PRO A N 1
ATOM 1483 C CA . PRO A 1 191 ? -8.034 -0.554 -25.440 1.00 39.50 191 PRO A CA 1
ATOM 1484 C C . PRO A 1 191 ? -7.088 -1.371 -26.327 1.00 39.50 191 PRO A C 1
ATOM 1486 O O . PRO A 1 191 ? -5.870 -1.405 -26.032 1.00 39.50 191 PRO A O 1
#

Solvent-accessible surface area (backbone atoms only — not comparable to full-atom values): 10904 Å² total; per-residue (Å²): 136,85,79,52,76,66,57,57,53,59,67,67,64,65,68,71,75,74,56,50,71,70,60,51,52,52,53,49,50,52,51,49,52,47,53,52,53,43,50,67,76,25,66,90,37,61,63,62,33,38,44,52,47,30,50,48,49,34,50,52,43,53,50,53,38,49,74,56,72,43,62,61,67,74,30,56,53,82,63,76,77,69,84,71,51,72,66,57,52,52,51,50,53,51,52,51,54,51,48,50,54,52,50,56,48,52,52,51,51,48,46,66,78,37,71,89,77,48,70,77,81,80,81,81,72,78,78,63,90,44,70,71,50,42,54,49,50,47,39,35,75,47,52,45,43,52,54,22,49,44,38,40,43,59,19,45,47,26,49,43,36,45,75,82,38,57,63,69,58,16,49,51,54,34,51,51,52,55,54,57,69,67,58,54,55,67,78,79,62,42,126